Protein AF-A0A9P1TWE5-F1 (afdb_monomer)

Secondary structure (DSSP, 8-state):
-HHHHHHHHHHHHHHHHT---HHHHHHHHHHHHHHHHHTT-GGGHHHHHHHHHHHH---SS-HHHHHHHHHHHHHHHHHHHHHHHHHH----HHHHHHHHHHHHHHHHHHHHHHHHTT---HHHHHHHHHHHHHHHHHHHHHHHHHHHS--SSTTHHHHHHHHHHHHHHHHHHHHHHHHHHHHHHHTHHHHHHS-HHHHHHHHHHHHHHHHHHHHHHHHHTTSS---HHHHHHHTTS-THHHHHHHHHHHHHTTSS-SS-HHHHHHHHHHHHHHHHHHHHHHHHHHHHHHHHHT--GGG-----TT--

Solvent-accessible surface area (backbone atoms only — not comparable to full-atom values): 17148 Å² total; per-residue (Å²): 110,71,40,40,54,52,21,40,51,52,21,54,53,43,36,73,76,76,38,59,49,73,69,50,51,52,53,52,42,55,53,48,48,55,52,33,51,74,69,70,39,62,96,30,41,73,59,8,46,54,39,19,51,63,37,28,70,53,92,68,93,61,45,68,62,54,29,49,52,48,50,50,51,53,50,50,54,53,51,50,52,48,54,48,44,55,75,76,57,64,84,58,48,67,50,55,42,50,52,50,49,50,56,50,37,54,52,44,45,51,51,41,58,31,49,77,64,74,69,54,54,68,73,60,52,53,55,50,50,56,49,48,56,50,49,55,52,50,45,53,52,46,48,50,52,51,69,65,56,76,66,93,47,78,79,53,46,61,51,49,52,52,51,51,54,46,52,53,37,53,53,48,30,46,51,30,49,48,51,33,40,55,46,46,68,73,40,46,72,59,53,68,70,46,58,67,73,59,46,49,52,56,47,54,52,49,51,51,54,47,52,52,50,54,50,50,59,37,37,67,50,67,75,38,82,86,54,68,68,58,51,61,61,51,66,64,64,49,72,55,59,64,49,46,52,51,54,47,54,65,60,68,54,80,76,65,81,86,84,62,67,65,59,52,52,50,51,50,53,46,52,51,33,51,50,57,25,48,56,36,43,58,52,39,50,55,48,49,52,58,52,58,79,59,72,47,91,81,62,72,64,92,59,72,94,82,75,127

Foldseek 3Di:
DVLQVLLLVLLLVQCVPPNQDPVSLVVSLVVSCVVCVVVVVNVCSVVSSVSSNQLSNDPDDPSNVSSVVSSVVVVVVVVVVVVCCVVPPPPPLLQVLLLLLLVLLVLLLVLVLCLLVVNDDLVVSVVVLVVSVVSLVVSVVSLVVLLPDDDPDPVLPVLSVLSSVLSVLSSQLSVLSSLLSVLCSVCVVLLVVDDPVVSVVLSVLSNVLSVLSSVLSCVLQVNDDPPVVVVVVVVVVDPVVLVVVVVVVVPVPVPDDDDDPPSNVSVVSNSVSSVSSVVSSVVSVVSSVVLVVPDDVSNNDPHDNPDD

Nearest PDB structures (foldseek):
  2olt-assembly2_A  TM=6.085E-01  e=6.110E-02  Shewanella oneidensis MR-1
  1sum-assembly1_B  TM=5.202E-01  e=1.008E+00  Thermotoga maritima
  1t72-assembly1_A  TM=3.809E-01  e=3.832E+00  Aquifex aeolicus
  8dt0-assembly2_B  TM=3.939E-01  e=8.925E+00  synthetic construct
  3i9y-assembly1_A  TM=2.394E-01  e=5.005E+00  Vibrio parahaemolyticus

InterPro domains:
  IPR010343 Aromatic acid exporter family member 1 [PF06081] (2-88)

Structure (mmCIF, N/CA/C/O backbone):
data_AF-A0A9P1TWE5-F1
#
_entry.id   AF-A0A9P1TWE5-F1
#
loop_
_atom_site.group_PDB
_atom_site.id
_atom_site.type_symbol
_atom_site.label_atom_id
_atom_site.label_alt_id
_atom_site.label_comp_id
_atom_site.label_asym_id
_atom_site.label_entity_id
_atom_site.label_seq_id
_atom_site.pdbx_PDB_ins_code
_atom_site.Cartn_x
_atom_site.Cartn_y
_atom_site.Cartn_z
_atom_site.occupancy
_atom_site.B_iso_or_equiv
_atom_site.auth_seq_id
_atom_site.auth_comp_id
_atom_site.auth_asym_id
_atom_site.auth_atom_id
_atom_site.pdbx_PDB_model_num
ATOM 1 N N . ALA A 1 1 ? 17.514 0.173 -21.613 1.00 61.03 1 ALA A N 1
ATOM 2 C CA . ALA A 1 1 ? 17.627 0.599 -23.026 1.00 61.03 1 ALA A CA 1
ATOM 3 C C . ALA A 1 1 ? 18.334 1.950 -23.170 1.00 61.03 1 ALA A C 1
ATOM 5 O O . ALA A 1 1 ? 19.344 2.002 -23.855 1.00 61.03 1 ALA A O 1
ATOM 6 N N . GLN A 1 2 ? 17.860 3.013 -22.500 1.00 72.25 2 GLN A N 1
ATOM 7 C CA . GLN A 1 2 ? 18.382 4.385 -22.653 1.00 72.25 2 GLN A CA 1
ATOM 8 C C . GLN A 1 2 ? 19.901 4.514 -22.412 1.00 72.25 2 GLN A C 1
ATOM 10 O O . GLN A 1 2 ? 20.596 5.044 -23.272 1.00 72.25 2 GLN A O 1
ATOM 15 N N . GLY A 1 3 ? 20.437 3.954 -21.319 1.00 74.75 3 GLY A N 1
ATOM 16 C CA . GLY A 1 3 ? 21.883 3.989 -21.040 1.00 74.75 3 GLY A CA 1
ATOM 17 C C . GLY A 1 3 ? 22.750 3.272 -22.082 1.00 74.75 3 GLY A C 1
ATOM 18 O O . GLY A 1 3 ? 23.802 3.781 -22.447 1.00 74.75 3 GLY A O 1
ATOM 19 N N . ASN A 1 4 ? 22.291 2.146 -22.640 1.00 80.56 4 ASN A N 1
ATOM 20 C CA . ASN A 1 4 ? 23.045 1.403 -23.662 1.00 80.56 4 ASN A CA 1
ATOM 21 C C . ASN A 1 4 ? 23.100 2.158 -24.992 1.00 80.56 4 ASN A C 1
ATOM 23 O O . ASN A 1 4 ? 24.123 2.132 -25.667 1.00 80.56 4 ASN A O 1
ATOM 27 N N . VAL A 1 5 ? 22.015 2.853 -25.356 1.00 82.56 5 VAL A N 1
ATOM 28 C CA . VAL A 1 5 ? 21.995 3.732 -26.535 1.00 82.56 5 VAL A CA 1
ATOM 29 C C . VAL A 1 5 ? 23.006 4.864 -26.355 1.00 82.56 5 VAL A C 1
ATOM 31 O O . VAL A 1 5 ? 23.809 5.106 -27.248 1.00 82.56 5 VAL A O 1
ATOM 34 N N . ILE A 1 6 ? 23.013 5.513 -25.186 1.00 82.44 6 ILE A N 1
ATOM 35 C CA . ILE A 1 6 ? 23.958 6.595 -24.871 1.00 82.44 6 ILE A CA 1
ATOM 36 C C . ILE A 1 6 ? 25.403 6.080 -24.899 1.00 82.44 6 ILE A C 1
ATOM 38 O O . ILE A 1 6 ? 26.245 6.675 -25.567 1.00 82.44 6 ILE A O 1
ATOM 42 N N . GLY A 1 7 ? 25.682 4.949 -24.246 1.00 79.81 7 GLY A N 1
ATOM 43 C CA . GLY A 1 7 ? 27.011 4.336 -24.232 1.00 79.81 7 GLY A CA 1
ATOM 44 C C . GLY A 1 7 ? 27.512 3.971 -25.630 1.00 79.81 7 GLY A C 1
ATOM 45 O O . GLY A 1 7 ? 28.663 4.246 -25.952 1.00 79.81 7 GLY A O 1
ATOM 46 N N . ALA A 1 8 ? 26.644 3.436 -26.492 1.00 82.19 8 ALA A N 1
ATOM 47 C CA . ALA A 1 8 ? 26.998 3.115 -27.872 1.00 82.19 8 ALA A CA 1
ATOM 48 C C . ALA A 1 8 ? 27.226 4.357 -28.750 1.00 82.19 8 ALA A C 1
ATOM 50 O O . ALA A 1 8 ? 28.152 4.367 -29.555 1.00 82.19 8 ALA A O 1
ATOM 51 N N . ILE A 1 9 ? 26.424 5.416 -28.594 1.00 85.00 9 ILE A N 1
ATOM 52 C CA . ILE A 1 9 ? 26.632 6.680 -29.322 1.00 85.00 9 ILE A CA 1
ATOM 53 C C . ILE A 1 9 ? 27.983 7.291 -28.938 1.00 85.00 9 ILE A C 1
ATOM 55 O O . ILE A 1 9 ? 28.750 7.689 -29.813 1.00 85.00 9 ILE A O 1
ATOM 59 N N . ILE A 1 10 ? 28.296 7.321 -27.640 1.00 84.19 10 ILE A N 1
ATOM 60 C CA . ILE A 1 10 ? 29.586 7.809 -27.140 1.00 84.19 10 ILE A CA 1
ATOM 61 C C . ILE A 1 10 ? 30.723 6.943 -27.690 1.00 84.19 10 ILE A C 1
ATOM 63 O O . ILE A 1 10 ? 31.706 7.488 -28.179 1.00 84.19 10 ILE A O 1
ATOM 67 N N . ALA A 1 11 ? 30.569 5.618 -27.691 1.00 82.81 11 ALA A N 1
ATOM 68 C CA . ALA A 1 11 ? 31.551 4.688 -28.243 1.00 82.81 11 ALA A CA 1
ATOM 69 C C . ALA A 1 11 ? 31.846 4.934 -29.730 1.00 82.81 11 ALA A C 1
ATOM 71 O O . ALA A 1 11 ? 33.007 4.945 -30.128 1.00 82.81 11 ALA A O 1
ATOM 72 N N . ILE A 1 12 ? 30.811 5.169 -30.544 1.00 84.94 12 ILE A N 1
ATOM 73 C CA . ILE A 1 12 ? 30.962 5.439 -31.980 1.00 84.94 12 ILE A CA 1
ATOM 74 C C . ILE A 1 12 ? 31.679 6.775 -32.203 1.00 84.94 12 ILE A C 1
ATOM 76 O O . ILE A 1 12 ? 32.596 6.844 -33.015 1.00 84.94 12 ILE A O 1
ATOM 80 N N . ILE A 1 13 ? 31.310 7.827 -31.462 1.00 84.88 13 ILE A N 1
ATOM 81 C CA . ILE A 1 13 ? 31.966 9.140 -31.565 1.00 84.88 13 ILE A CA 1
ATOM 82 C C . ILE A 1 13 ? 33.438 9.031 -31.142 1.00 84.88 13 ILE A C 1
ATOM 84 O O . ILE A 1 13 ? 34.327 9.449 -31.879 1.00 84.88 13 ILE A O 1
ATOM 88 N N . PHE A 1 14 ? 33.720 8.444 -29.979 1.00 81.88 14 PHE A N 1
ATOM 89 C CA . PHE A 1 14 ? 35.087 8.345 -29.465 1.00 81.88 14 PHE A CA 1
ATOM 90 C C . PHE A 1 14 ? 35.962 7.418 -30.315 1.00 81.88 14 PHE A C 1
ATOM 92 O O . PHE A 1 14 ? 37.089 7.785 -30.633 1.00 81.88 14 PHE A O 1
ATOM 99 N N . GLY A 1 15 ? 35.454 6.267 -30.754 1.00 80.25 15 GLY A N 1
ATOM 100 C CA . GLY A 1 15 ? 36.228 5.359 -31.602 1.00 80.25 15 GLY A CA 1
ATOM 101 C C . GLY A 1 15 ? 36.532 5.930 -32.993 1.00 80.25 15 GLY A C 1
ATOM 102 O O . GLY A 1 15 ? 37.606 5.675 -33.526 1.00 80.25 15 GLY A O 1
ATOM 103 N N . LEU A 1 16 ? 35.658 6.781 -33.553 1.00 80.75 16 LEU A N 1
ATOM 104 C CA . LEU A 1 16 ? 35.916 7.452 -34.837 1.00 80.75 16 LEU A CA 1
ATOM 105 C C . LEU A 1 16 ? 36.953 8.579 -34.743 1.00 80.75 16 LEU A C 1
ATOM 107 O O . LEU A 1 16 ? 37.763 8.733 -35.654 1.00 80.75 16 LEU A O 1
ATOM 111 N N . TYR A 1 17 ? 36.905 9.396 -33.686 1.00 79.12 17 TYR A N 1
ATOM 112 C CA . TYR A 1 17 ? 37.734 10.607 -33.589 1.00 79.12 17 TYR A CA 1
ATOM 113 C C . TYR A 1 17 ? 39.028 10.428 -32.793 1.00 79.12 17 TYR A C 1
ATOM 115 O O . TYR A 1 17 ? 39.969 11.192 -32.995 1.00 79.12 17 TYR A O 1
ATOM 123 N N . ILE A 1 18 ? 39.063 9.478 -31.860 1.00 76.06 18 ILE A N 1
ATOM 124 C CA . ILE A 1 18 ? 40.151 9.339 -30.884 1.00 76.06 18 ILE A CA 1
ATOM 125 C C . ILE A 1 18 ? 40.894 8.012 -31.081 1.00 76.06 18 ILE A C 1
ATOM 127 O O . ILE A 1 18 ? 42.119 7.998 -30.991 1.00 76.06 18 ILE A O 1
ATOM 131 N N . GLY A 1 19 ? 40.183 6.933 -31.427 1.00 73.94 19 GLY A N 1
ATOM 132 C CA . GLY A 1 19 ? 40.750 5.611 -31.711 1.00 73.94 19 GLY A CA 1
ATOM 133 C C . GLY A 1 19 ? 40.414 4.556 -30.650 1.00 73.94 19 GLY A C 1
ATOM 134 O O . GLY A 1 19 ? 39.635 4.804 -29.727 1.00 73.94 19 GLY A O 1
ATOM 135 N N . ASN A 1 20 ? 41.010 3.366 -30.791 1.00 75.06 20 ASN A N 1
ATOM 136 C CA . ASN A 1 20 ? 40.566 2.140 -30.104 1.00 75.06 20 ASN A CA 1
ATOM 137 C C . ASN A 1 20 ? 41.581 1.603 -29.078 1.00 75.06 20 ASN A C 1
ATOM 139 O O . ASN A 1 20 ? 41.443 0.475 -28.607 1.00 75.06 20 ASN A O 1
ATOM 143 N N . ASP A 1 21 ? 42.610 2.379 -28.726 1.00 83.31 21 ASP A N 1
ATOM 144 C CA . ASP A 1 21 ? 43.595 1.946 -27.731 1.00 83.31 21 ASP A CA 1
ATOM 145 C C . ASP A 1 21 ? 42.951 1.779 -26.350 1.00 83.31 21 ASP A C 1
ATOM 147 O O . ASP A 1 21 ? 42.098 2.567 -25.938 1.00 83.31 21 ASP A O 1
ATOM 151 N N . PHE A 1 22 ? 43.424 0.802 -25.573 1.00 84.00 22 PHE A N 1
ATOM 152 C CA . PHE A 1 22 ? 42.873 0.494 -24.246 1.00 84.00 22 PHE A CA 1
ATOM 153 C C . PHE A 1 22 ? 42.822 1.706 -23.299 1.00 84.00 22 PHE A C 1
ATOM 155 O O . PHE A 1 22 ? 41.874 1.852 -22.527 1.00 84.00 22 PHE A O 1
ATOM 162 N N . ILE A 1 23 ? 43.806 2.609 -23.382 1.00 87.00 23 ILE A N 1
ATOM 163 C CA . ILE A 1 23 ? 43.828 3.853 -22.594 1.00 87.00 23 ILE A CA 1
ATOM 164 C C . ILE A 1 23 ? 42.672 4.776 -23.009 1.00 87.00 23 ILE A C 1
ATOM 166 O O . ILE A 1 23 ? 41.996 5.351 -22.155 1.00 87.00 23 ILE A O 1
ATOM 170 N N . LEU A 1 24 ? 42.409 4.887 -24.312 1.00 86.00 24 LEU A N 1
ATOM 171 C CA . LEU A 1 24 ? 41.364 5.742 -24.873 1.00 86.00 24 LEU A CA 1
ATOM 172 C C . LEU A 1 24 ? 39.965 5.214 -24.547 1.00 86.00 24 LEU A C 1
ATOM 174 O O . LEU A 1 24 ? 39.087 5.998 -24.191 1.00 86.00 24 LEU A O 1
ATOM 178 N N . ILE A 1 25 ? 39.780 3.891 -24.560 1.00 87.62 25 ILE A N 1
ATOM 179 C CA . ILE A 1 25 ? 38.546 3.241 -24.093 1.00 87.62 25 ILE A CA 1
ATOM 180 C C . ILE A 1 25 ? 38.300 3.561 -22.610 1.00 87.62 25 ILE A C 1
ATOM 182 O O . ILE A 1 25 ? 37.171 3.862 -22.214 1.00 87.62 25 ILE A O 1
ATOM 186 N N . GLY A 1 26 ? 39.352 3.554 -21.784 1.00 88.56 26 GLY A N 1
ATOM 187 C CA . GLY A 1 26 ? 39.275 3.946 -20.375 1.00 88.56 26 GLY A CA 1
ATOM 188 C C . GLY A 1 26 ? 38.817 5.396 -20.189 1.00 88.56 26 GLY A C 1
ATOM 189 O O . GLY A 1 26 ? 37.891 5.662 -19.422 1.00 88.56 26 GLY A O 1
ATOM 190 N N . VAL A 1 27 ? 39.399 6.332 -20.944 1.00 90.00 27 VAL A N 1
ATOM 191 C CA . VAL A 1 27 ? 38.998 7.751 -20.921 1.00 90.00 27 VAL A CA 1
ATOM 192 C C . VAL A 1 27 ? 37.549 7.928 -21.391 1.00 90.00 27 VAL A C 1
ATOM 194 O O . VAL A 1 27 ? 36.765 8.601 -20.719 1.00 90.00 27 VAL A O 1
ATOM 197 N N . ALA A 1 28 ? 37.161 7.277 -22.490 1.00 89.38 28 ALA A N 1
ATOM 198 C CA . ALA A 1 28 ? 35.792 7.301 -23.003 1.00 89.38 28 ALA A CA 1
ATOM 199 C C . ALA A 1 28 ? 34.788 6.739 -21.982 1.00 89.38 28 ALA A C 1
ATOM 201 O O . ALA A 1 28 ? 33.696 7.285 -21.817 1.00 89.38 28 ALA A O 1
ATOM 202 N N . SER A 1 29 ? 35.175 5.700 -21.237 1.00 90.12 29 SER A N 1
ATOM 203 C CA . SER A 1 29 ? 34.363 5.1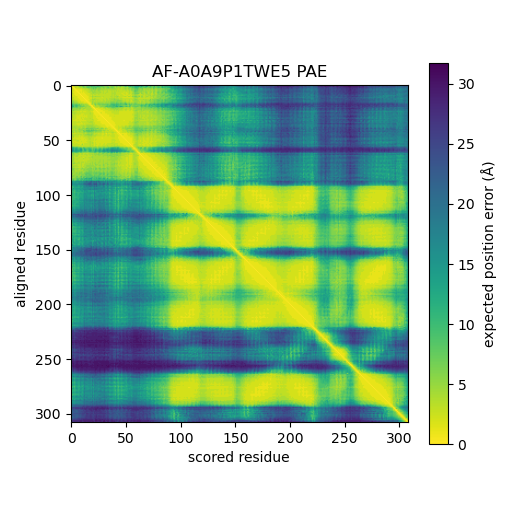17 -20.165 1.00 90.12 29 SER A CA 1
ATOM 204 C C . SER A 1 29 ? 34.151 6.099 -19.010 1.00 90.12 29 SER A C 1
ATOM 206 O O . SER A 1 29 ? 33.018 6.261 -18.562 1.00 90.12 29 SER A O 1
ATOM 208 N N . ILE A 1 30 ? 35.197 6.803 -18.558 1.00 92.88 30 ILE A N 1
ATOM 209 C CA . ILE A 1 30 ? 35.083 7.819 -17.494 1.00 92.88 30 ILE A CA 1
ATOM 210 C C . ILE A 1 30 ? 34.139 8.949 -17.927 1.00 92.88 30 ILE A C 1
ATOM 212 O O . ILE A 1 30 ? 33.266 9.358 -17.160 1.00 92.88 30 ILE A O 1
ATOM 216 N N . ILE A 1 31 ? 34.269 9.420 -19.169 1.00 90.25 31 ILE A N 1
ATOM 217 C CA . ILE A 1 31 ? 33.402 10.469 -19.723 1.00 90.25 31 ILE A CA 1
ATOM 218 C C . ILE A 1 31 ? 31.955 9.972 -19.844 1.00 90.25 31 ILE A C 1
ATOM 220 O O . ILE A 1 31 ? 31.026 10.688 -19.473 1.00 90.25 31 ILE A O 1
ATOM 224 N N . CYS A 1 32 ? 31.750 8.732 -20.294 1.00 89.00 32 CYS A N 1
ATOM 225 C CA . CYS A 1 32 ? 30.435 8.095 -20.355 1.00 89.00 32 CYS A CA 1
ATOM 226 C C . CYS A 1 32 ? 29.772 8.023 -18.970 1.00 89.00 32 CYS A C 1
ATOM 228 O O . CYS A 1 32 ? 28.618 8.422 -18.817 1.00 89.00 32 CYS A O 1
ATOM 230 N N . VAL A 1 33 ? 30.514 7.594 -17.942 1.00 91.56 33 VAL A N 1
ATOM 231 C CA . VAL A 1 33 ? 30.037 7.558 -16.549 1.00 91.56 33 VAL A CA 1
ATOM 232 C C . VAL A 1 33 ? 29.643 8.958 -16.074 1.00 91.56 33 VAL A C 1
ATOM 234 O O . VAL A 1 33 ? 28.546 9.134 -15.542 1.00 91.56 33 VAL A O 1
ATOM 237 N N . ALA A 1 34 ? 30.493 9.964 -16.304 1.00 91.50 34 ALA A N 1
ATOM 238 C CA . ALA A 1 34 ? 30.216 11.346 -15.915 1.00 91.50 34 ALA A CA 1
ATOM 239 C C . ALA A 1 34 ? 28.937 11.892 -16.577 1.00 91.50 34 ALA A C 1
ATOM 241 O O . ALA A 1 34 ? 28.096 12.486 -15.899 1.00 91.50 34 ALA A O 1
ATOM 242 N N . LEU A 1 35 ? 28.745 11.631 -17.875 1.00 88.12 35 LEU A N 1
ATOM 243 C CA . LEU A 1 35 ? 27.545 12.036 -18.611 1.00 88.12 35 LEU A CA 1
ATOM 244 C C . LEU A 1 35 ? 26.283 11.328 -18.099 1.00 88.12 35 LEU A C 1
ATOM 246 O O . LEU A 1 35 ? 25.250 11.967 -17.909 1.00 88.12 35 LEU A O 1
ATOM 250 N N . LEU A 1 36 ? 26.348 10.023 -17.826 1.00 88.62 36 LEU A N 1
ATOM 251 C CA . LEU A 1 36 ? 25.204 9.275 -17.293 1.00 88.62 36 LEU A CA 1
ATOM 252 C C . LEU A 1 36 ? 24.801 9.750 -15.893 1.00 88.62 36 LEU A C 1
ATOM 254 O O . LEU A 1 36 ? 23.604 9.848 -15.616 1.00 88.62 36 LEU A O 1
ATOM 258 N N . MET A 1 37 ? 25.766 10.103 -15.038 1.00 89.19 37 MET A N 1
ATOM 259 C CA . MET A 1 37 ? 25.478 10.733 -13.745 1.00 89.19 37 MET A CA 1
ATOM 260 C C . MET A 1 37 ? 24.825 12.108 -13.922 1.00 89.19 37 MET A C 1
ATOM 262 O O . MET A 1 37 ? 23.829 12.404 -13.264 1.00 89.19 37 MET A O 1
ATOM 266 N N . GLN A 1 38 ? 25.310 12.926 -14.862 1.00 90.31 38 GLN A N 1
ATOM 267 C CA . GLN A 1 38 ? 24.717 14.235 -15.154 1.00 90.31 38 GLN A CA 1
ATOM 268 C C . GLN A 1 38 ? 23.250 14.127 -15.605 1.00 90.31 38 GLN A C 1
ATOM 270 O O . GLN A 1 38 ? 22.424 14.959 -15.229 1.00 90.31 38 GLN A O 1
ATOM 275 N N . PHE A 1 39 ? 22.899 13.075 -16.351 1.00 85.81 39 PHE A N 1
ATOM 276 C CA . PHE A 1 39 ? 21.522 12.793 -16.769 1.00 85.81 39 PHE A CA 1
ATOM 277 C C . PHE A 1 39 ? 20.679 12.034 -15.727 1.00 85.81 39 PHE A C 1
ATOM 279 O O . PHE A 1 39 ? 19.530 11.702 -16.016 1.00 85.81 39 PHE A O 1
ATOM 286 N N . ARG A 1 40 ? 21.204 11.775 -14.517 1.00 86.94 40 ARG A N 1
ATOM 287 C CA . ARG A 1 40 ? 20.556 10.974 -13.455 1.00 86.94 40 ARG A CA 1
ATOM 288 C C . ARG A 1 40 ? 20.192 9.547 -13.899 1.00 86.94 40 ARG A C 1
ATOM 290 O O . ARG A 1 40 ? 19.182 8.988 -13.476 1.00 86.94 40 ARG A O 1
ATOM 297 N N . LEU A 1 41 ? 21.019 8.944 -14.755 1.00 85.69 41 LEU A N 1
ATOM 298 C CA . LEU A 1 41 ? 20.851 7.588 -15.297 1.00 85.69 41 LEU A CA 1
ATOM 299 C C . LEU A 1 41 ? 21.777 6.564 -14.614 1.00 85.69 41 LEU A C 1
ATOM 301 O O . LEU A 1 41 ? 22.276 5.631 -15.250 1.00 85.69 41 LEU A O 1
ATOM 305 N N . GLU A 1 42 ? 21.987 6.718 -13.307 1.00 85.81 42 GLU A N 1
ATOM 306 C CA . GLU A 1 42 ? 22.963 5.960 -12.507 1.00 85.81 42 GLU A CA 1
ATOM 307 C C . GLU A 1 42 ? 22.750 4.441 -12.575 1.00 85.81 42 GLU A C 1
ATOM 309 O O . GLU A 1 42 ? 23.694 3.676 -12.769 1.00 85.81 42 GLU A O 1
ATOM 314 N N . ASN A 1 43 ? 21.487 4.006 -12.561 1.00 83.56 43 ASN A N 1
ATOM 315 C CA . ASN A 1 43 ? 21.103 2.591 -12.631 1.00 83.56 43 ASN A CA 1
ATOM 316 C C . ASN A 1 43 ? 21.506 1.898 -13.947 1.00 83.56 43 ASN A C 1
ATOM 318 O O . ASN A 1 43 ? 21.378 0.682 -14.069 1.00 83.56 43 ASN A O 1
ATOM 322 N N . THR A 1 44 ? 21.957 2.652 -14.955 1.00 86.06 44 THR A N 1
ATOM 323 C CA . THR A 1 44 ? 22.318 2.118 -16.277 1.00 86.06 44 THR A CA 1
ATOM 324 C C . THR A 1 44 ? 23.811 2.183 -16.588 1.00 86.06 44 THR A C 1
ATOM 326 O O . THR A 1 44 ? 24.217 1.700 -17.644 1.00 86.06 44 THR A O 1
ATOM 329 N N . ILE A 1 45 ? 24.631 2.713 -15.670 1.00 88.25 45 ILE A N 1
ATOM 330 C CA . ILE A 1 45 ? 26.072 2.920 -15.877 1.00 88.25 45 ILE A CA 1
ATOM 331 C C . ILE A 1 45 ? 26.784 1.613 -16.236 1.00 88.25 45 ILE A C 1
ATOM 333 O O . ILE A 1 45 ? 27.484 1.559 -17.245 1.00 88.25 45 ILE A O 1
ATOM 337 N N . GLY A 1 46 ? 26.568 0.544 -15.463 1.00 87.69 46 GLY A N 1
ATOM 338 C CA . GLY A 1 46 ? 27.250 -0.735 -15.694 1.00 87.69 46 GLY A CA 1
ATOM 339 C C . GLY A 1 46 ? 26.998 -1.297 -17.097 1.00 87.69 46 GLY A C 1
ATOM 340 O O . GLY A 1 46 ? 27.935 -1.657 -17.804 1.00 87.69 46 GLY A O 1
ATOM 341 N N . LEU A 1 47 ? 25.738 -1.300 -17.541 1.00 86.19 47 LEU A N 1
ATOM 342 C CA . LEU A 1 47 ? 25.369 -1.799 -18.870 1.00 86.19 47 LEU A CA 1
ATOM 343 C C . LEU A 1 47 ? 25.886 -0.894 -20.000 1.00 86.19 47 LEU A C 1
ATOM 345 O O . LEU A 1 47 ? 26.322 -1.391 -21.041 1.00 86.19 47 LEU A O 1
ATOM 349 N N . ALA A 1 48 ? 25.873 0.425 -19.795 1.00 88.62 48 ALA A N 1
ATOM 350 C CA . ALA A 1 48 ? 26.353 1.392 -20.774 1.00 88.62 48 ALA A CA 1
ATOM 351 C C . ALA A 1 48 ? 27.868 1.292 -21.000 1.00 88.62 48 ALA A C 1
ATOM 353 O O . ALA A 1 48 ? 28.312 1.332 -22.145 1.00 88.62 48 ALA A O 1
ATOM 354 N N . VAL A 1 49 ? 28.653 1.107 -19.933 1.00 90.31 49 VAL A N 1
ATOM 355 C CA . VAL A 1 49 ? 30.113 0.936 -20.016 1.00 90.31 49 VAL A CA 1
ATOM 356 C C . VAL A 1 49 ? 30.473 -0.377 -20.709 1.00 90.31 49 VAL A C 1
ATOM 358 O O . VAL A 1 49 ? 31.309 -0.374 -21.606 1.00 90.31 49 VAL A O 1
ATOM 361 N N . VAL A 1 50 ? 29.797 -1.484 -20.375 1.00 88.81 50 VAL A N 1
ATOM 362 C CA . VAL A 1 50 ? 29.992 -2.767 -21.078 1.00 88.81 50 VAL A CA 1
ATOM 363 C C . VAL A 1 50 ? 29.691 -2.618 -22.571 1.00 88.81 50 VAL A C 1
ATOM 365 O O . VAL A 1 50 ? 30.477 -3.057 -23.406 1.00 88.81 50 VAL A O 1
ATOM 368 N N . THR A 1 51 ? 28.590 -1.944 -22.914 1.00 88.88 51 THR A N 1
ATOM 369 C CA . THR A 1 51 ? 28.231 -1.660 -24.312 1.00 88.88 51 THR A CA 1
ATOM 370 C C . THR A 1 51 ? 29.311 -0.826 -25.003 1.00 88.88 51 THR A C 1
ATOM 372 O O . THR A 1 51 ? 29.689 -1.133 -26.129 1.00 88.88 51 THR A O 1
ATOM 375 N N . LEU A 1 52 ? 29.836 0.201 -24.330 1.00 89.12 52 LEU A N 1
ATOM 376 C CA . LEU A 1 52 ? 30.878 1.072 -24.868 1.00 89.12 52 LEU A CA 1
ATOM 377 C C . LEU A 1 52 ? 32.171 0.307 -25.154 1.00 89.12 52 LEU A C 1
ATOM 379 O O . LEU A 1 52 ? 32.710 0.431 -26.250 1.00 89.12 52 LEU A O 1
ATOM 383 N N . ILE A 1 53 ? 32.626 -0.522 -24.213 1.00 88.50 53 ILE A N 1
ATOM 384 C CA . ILE A 1 53 ? 33.828 -1.346 -24.383 1.00 88.50 53 ILE A CA 1
ATOM 385 C C . ILE A 1 53 ? 33.637 -2.303 -25.561 1.00 88.50 53 ILE A C 1
ATOM 387 O O . ILE A 1 53 ? 34.483 -2.356 -26.444 1.00 88.50 53 ILE A O 1
ATOM 391 N N . ILE A 1 54 ? 32.496 -2.997 -25.629 1.00 86.69 54 ILE A N 1
ATOM 392 C CA . ILE A 1 54 ? 32.198 -3.924 -26.727 1.00 86.69 54 ILE A CA 1
ATOM 393 C C . ILE A 1 54 ? 32.143 -3.197 -28.073 1.00 86.69 54 ILE A C 1
ATOM 395 O O . ILE A 1 54 ? 32.533 -3.772 -29.078 1.00 86.69 54 ILE A O 1
ATOM 399 N N . VAL A 1 55 ? 31.662 -1.958 -28.150 1.00 87.75 55 VAL A N 1
ATOM 400 C CA . VAL A 1 55 ? 31.606 -1.231 -29.429 1.00 87.75 55 VAL A CA 1
ATOM 401 C C . VAL A 1 55 ? 32.980 -0.668 -29.823 1.00 87.75 55 VAL A C 1
ATOM 403 O O . VAL A 1 55 ? 33.313 -0.703 -31.004 1.00 87.75 55 VAL A O 1
ATOM 406 N N . MET A 1 56 ? 33.788 -0.199 -28.864 1.00 86.50 56 MET A N 1
ATOM 407 C CA . MET A 1 56 ? 35.123 0.362 -29.132 1.00 86.50 56 MET A CA 1
ATOM 408 C C . MET A 1 56 ? 36.216 -0.696 -29.345 1.00 86.50 56 MET A C 1
ATOM 410 O O . MET A 1 56 ? 37.199 -0.408 -30.022 1.00 86.50 56 MET A O 1
ATOM 414 N N . ASP A 1 57 ? 36.056 -1.911 -28.809 1.00 83.44 57 ASP A N 1
ATOM 415 C CA . ASP A 1 57 ? 37.019 -3.021 -28.921 1.00 83.44 57 ASP A CA 1
ATOM 416 C C . ASP A 1 57 ? 36.997 -3.679 -30.315 1.00 83.44 57 ASP A C 1
ATOM 418 O O . ASP A 1 57 ? 36.677 -4.859 -30.490 1.00 83.44 57 ASP A O 1
ATOM 422 N N . SER A 1 58 ? 37.252 -2.888 -31.353 1.00 71.50 58 SER A N 1
ATOM 423 C CA . SER A 1 58 ? 37.210 -3.326 -32.744 1.00 71.50 58 SER A CA 1
ATOM 424 C C . SER A 1 58 ? 38.617 -3.357 -33.347 1.00 71.50 58 SER A C 1
ATOM 426 O O . SER A 1 58 ? 39.225 -2.296 -33.528 1.00 71.50 58 SER A O 1
ATOM 428 N N . PRO A 1 59 ? 39.131 -4.543 -33.717 1.00 62.56 59 PRO A N 1
ATOM 429 C CA . PRO A 1 59 ? 40.392 -4.656 -34.435 1.00 62.56 59 PRO A CA 1
ATOM 430 C C . PRO A 1 59 ? 40.195 -4.331 -35.926 1.00 62.56 59 PRO A C 1
ATOM 432 O O . PRO A 1 59 ? 39.371 -4.955 -36.590 1.00 62.56 59 PRO A O 1
ATOM 435 N N . GLY A 1 60 ? 40.977 -3.391 -36.469 1.00 65.38 60 GLY A N 1
ATOM 436 C CA . GLY A 1 60 ? 41.088 -3.154 -37.918 1.00 65.38 60 GLY A CA 1
ATOM 437 C C . GL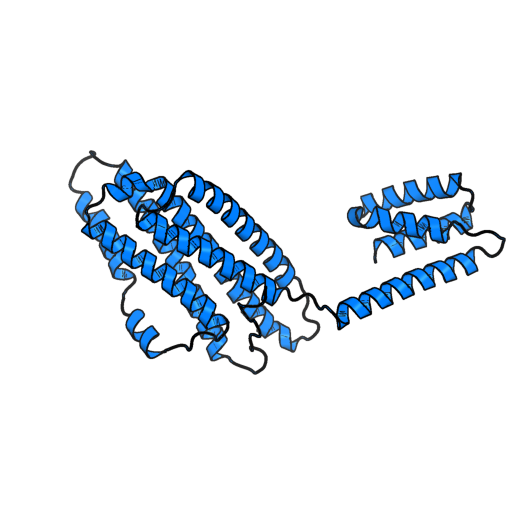Y A 1 60 ? 40.617 -1.780 -38.413 1.00 65.38 60 GLY A C 1
ATOM 438 O O . GLY A 1 60 ? 40.176 -0.937 -37.636 1.00 65.38 60 GLY A O 1
ATOM 439 N N . ASN A 1 61 ? 40.737 -1.561 -39.730 1.00 67.56 61 ASN A N 1
ATOM 440 C CA . ASN A 1 61 ? 40.485 -0.267 -40.383 1.00 67.56 61 ASN A CA 1
ATOM 441 C C . ASN A 1 61 ? 38.992 0.051 -40.596 1.00 67.56 61 ASN A C 1
ATOM 443 O O . ASN A 1 61 ? 38.643 1.220 -40.746 1.00 67.56 61 ASN A O 1
ATOM 447 N N . ASP A 1 62 ? 38.106 -0.948 -40.538 1.00 81.44 62 ASP A N 1
ATOM 448 C CA . ASP A 1 62 ? 36.667 -0.794 -40.807 1.00 81.44 62 ASP A CA 1
ATOM 449 C C . ASP A 1 62 ? 35.852 -0.609 -39.515 1.00 81.44 62 ASP A C 1
ATOM 451 O O . ASP A 1 62 ? 34.825 -1.252 -39.282 1.00 81.44 62 ASP A O 1
ATOM 455 N N . PHE A 1 63 ? 36.328 0.285 -38.639 1.00 83.56 63 PHE A N 1
ATOM 456 C CA . PHE A 1 63 ? 35.737 0.532 -37.319 1.00 83.56 63 PHE A CA 1
ATOM 457 C C . PHE A 1 63 ? 34.233 0.817 -37.380 1.00 83.56 63 PHE A C 1
ATOM 459 O O . PHE A 1 63 ? 33.463 0.251 -36.608 1.00 83.56 63 PHE A O 1
ATOM 466 N N . LEU A 1 64 ? 33.808 1.688 -38.301 1.00 84.00 64 LEU A N 1
ATOM 467 C CA . LEU A 1 64 ? 32.420 2.144 -38.386 1.00 84.00 64 LEU A CA 1
ATOM 468 C C . LEU A 1 64 ? 31.466 0.982 -38.696 1.00 84.00 64 LEU A C 1
ATOM 470 O O . LEU A 1 64 ? 30.429 0.851 -38.046 1.00 84.00 64 LEU A O 1
ATOM 474 N N . GLU A 1 65 ? 31.825 0.123 -39.651 1.00 87.00 65 GLU A N 1
ATOM 475 C CA . GLU A 1 65 ? 31.014 -1.035 -40.033 1.00 87.00 65 GLU A CA 1
ATOM 476 C C . GLU A 1 65 ? 30.885 -2.020 -38.866 1.00 87.00 65 GLU A C 1
ATOM 478 O O . GLU A 1 65 ? 29.775 -2.403 -38.486 1.00 87.00 65 GLU A O 1
ATOM 483 N N . ILE A 1 66 ? 32.007 -2.354 -38.224 1.00 85.38 66 ILE A N 1
ATOM 484 C CA . ILE A 1 66 ? 32.031 -3.281 -37.088 1.00 85.38 66 ILE A CA 1
ATOM 485 C C . ILE A 1 66 ? 31.248 -2.705 -35.898 1.00 85.38 66 ILE A C 1
ATOM 487 O O . ILE A 1 66 ? 30.463 -3.420 -35.269 1.00 85.38 66 ILE A O 1
ATOM 491 N N . ALA A 1 67 ? 31.401 -1.412 -35.608 1.00 85.06 67 ALA A N 1
ATOM 492 C CA . ALA A 1 67 ? 30.684 -0.730 -34.536 1.00 85.06 67 ALA A CA 1
ATOM 493 C C . ALA A 1 67 ? 29.163 -0.735 -34.767 1.00 85.06 67 ALA A C 1
ATOM 495 O O . ALA A 1 67 ? 28.404 -1.026 -33.837 1.00 85.06 67 ALA A O 1
ATOM 496 N N . LEU A 1 68 ? 28.705 -0.484 -36.000 1.00 87.12 68 LEU A N 1
ATOM 497 C CA . LEU A 1 68 ? 27.283 -0.546 -36.355 1.00 87.12 68 LEU A CA 1
ATOM 498 C C . LEU A 1 68 ? 26.720 -1.968 -36.254 1.00 87.12 68 LEU A C 1
ATOM 500 O O . LEU A 1 68 ? 25.618 -2.141 -35.729 1.00 87.12 68 LEU A O 1
ATOM 504 N N . ILE A 1 69 ? 27.466 -2.987 -36.691 1.00 89.00 69 ILE A N 1
ATOM 505 C CA . ILE A 1 69 ? 27.053 -4.394 -36.566 1.00 89.00 69 ILE A CA 1
ATOM 506 C C . ILE A 1 69 ? 26.925 -4.789 -35.089 1.00 89.00 69 ILE A C 1
ATOM 508 O O . ILE A 1 69 ? 25.917 -5.385 -34.692 1.00 89.00 69 ILE A O 1
ATOM 512 N N . ARG A 1 70 ? 27.903 -4.430 -34.246 1.00 86.94 70 ARG A N 1
ATOM 513 C CA . ARG A 1 70 ? 27.861 -4.713 -32.800 1.00 86.94 70 ARG A CA 1
ATOM 514 C C . ARG A 1 70 ? 26.704 -3.985 -32.122 1.00 86.94 70 ARG A C 1
ATOM 516 O O . ARG A 1 70 ? 25.948 -4.609 -31.379 1.00 86.94 70 ARG A O 1
ATOM 523 N N . PHE A 1 71 ? 26.502 -2.704 -32.431 1.00 85.62 71 PHE A N 1
ATOM 524 C CA . PHE A 1 71 ? 25.359 -1.939 -31.931 1.00 85.62 71 PHE A CA 1
ATOM 525 C C . PHE A 1 71 ? 24.020 -2.561 -32.347 1.00 85.62 71 PHE A C 1
ATOM 527 O O . PHE A 1 71 ? 23.148 -2.770 -31.5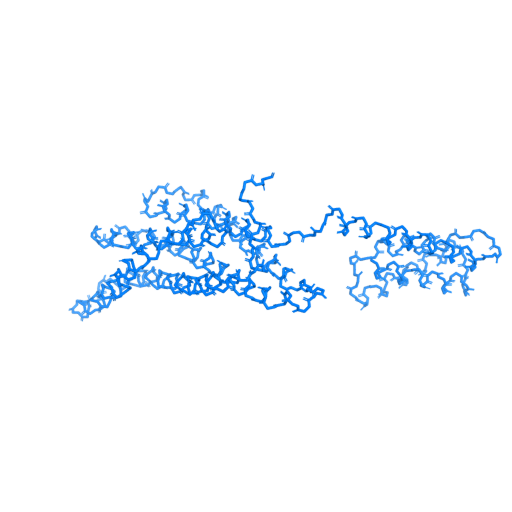02 1.00 85.62 71 PHE A O 1
ATOM 534 N N . GLY A 1 72 ? 23.872 -2.907 -33.629 1.00 89.31 72 GLY A N 1
ATOM 535 C CA . GLY A 1 72 ? 22.676 -3.547 -34.170 1.00 89.31 72 GLY A CA 1
ATOM 536 C C . GLY A 1 72 ? 22.386 -4.891 -33.504 1.00 89.31 72 GLY A C 1
ATOM 537 O O . GLY A 1 72 ? 21.248 -5.149 -33.123 1.00 89.31 72 GLY A O 1
ATOM 538 N N . THR A 1 73 ? 23.416 -5.706 -33.271 1.00 90.06 73 THR A N 1
ATOM 539 C CA . THR A 1 73 ? 23.292 -7.008 -32.595 1.00 90.06 73 THR A CA 1
ATOM 540 C C . THR A 1 73 ? 22.846 -6.850 -31.139 1.00 90.06 73 THR A C 1
ATOM 542 O O . THR A 1 73 ? 21.930 -7.543 -30.694 1.00 90.06 73 THR A O 1
ATOM 545 N N . ILE A 1 74 ? 23.431 -5.898 -30.401 1.00 88.50 74 ILE A N 1
ATOM 546 C CA . ILE A 1 74 ? 23.037 -5.587 -29.016 1.00 88.50 74 ILE A CA 1
ATOM 547 C C . ILE A 1 74 ? 21.587 -5.088 -28.969 1.00 88.50 74 ILE A C 1
ATOM 549 O O . ILE A 1 74 ? 20.811 -5.524 -28.116 1.00 88.50 74 ILE A O 1
ATOM 553 N N . MET A 1 75 ? 21.197 -4.203 -29.891 1.00 86.81 75 MET A N 1
ATOM 554 C CA . MET A 1 75 ? 19.825 -3.697 -29.967 1.00 86.81 75 MET A CA 1
ATOM 555 C C . MET A 1 75 ? 18.829 -4.791 -30.333 1.00 86.81 75 MET A C 1
ATOM 557 O O . MET A 1 75 ? 17.769 -4.862 -29.718 1.00 86.81 75 MET A O 1
ATOM 561 N N . LEU A 1 76 ? 19.171 -5.678 -31.268 1.00 92.44 76 LEU A N 1
ATOM 562 C CA . LEU A 1 76 ? 18.328 -6.809 -31.644 1.00 92.44 76 LEU A CA 1
ATOM 563 C C . LEU A 1 76 ? 18.132 -7.759 -30.459 1.00 92.44 76 LEU A C 1
ATOM 565 O O . LEU A 1 76 ? 16.996 -8.116 -30.159 1.00 92.44 76 LEU A O 1
ATOM 569 N N . GLY A 1 77 ? 19.201 -8.096 -29.730 1.00 89.56 77 GLY A N 1
ATOM 570 C CA . GLY A 1 77 ? 19.107 -8.905 -28.513 1.00 89.56 77 GLY A CA 1
ATOM 571 C C . GLY A 1 77 ? 18.228 -8.256 -27.439 1.00 89.56 77 GLY A C 1
ATOM 572 O O . GLY A 1 77 ? 17.384 -8.920 -26.837 1.00 89.56 77 GLY A O 1
ATOM 573 N N . LEU A 1 78 ? 18.360 -6.941 -27.242 1.00 87.56 78 LEU A N 1
ATOM 574 C CA . LEU A 1 78 ? 17.555 -6.195 -26.275 1.00 87.56 78 LEU A CA 1
ATOM 575 C C . LEU A 1 78 ? 16.077 -6.110 -26.688 1.00 87.56 78 LEU A C 1
ATOM 577 O O . LEU A 1 78 ? 15.199 -6.256 -25.839 1.00 87.56 78 LEU A O 1
ATOM 581 N N . LEU A 1 79 ? 15.796 -5.915 -27.979 1.00 86.94 79 LEU A N 1
ATOM 582 C CA . LEU A 1 79 ? 14.441 -5.938 -28.532 1.00 86.94 79 LEU A CA 1
ATOM 583 C C . LEU A 1 79 ? 13.816 -7.331 -28.423 1.00 86.94 79 LEU A C 1
ATOM 585 O O . LEU A 1 79 ? 12.668 -7.439 -28.003 1.00 86.94 79 LEU A O 1
ATOM 589 N N . ALA A 1 80 ? 14.563 -8.391 -28.734 1.00 90.88 80 ALA A N 1
ATOM 590 C CA . ALA A 1 80 ? 14.096 -9.766 -28.598 1.00 90.88 80 ALA A CA 1
ATOM 591 C C . ALA A 1 80 ? 13.759 -10.095 -27.137 1.00 90.88 80 ALA A C 1
ATOM 593 O O . ALA A 1 80 ? 12.661 -10.569 -26.858 1.00 90.88 80 ALA A O 1
ATOM 594 N N . ALA A 1 81 ? 14.647 -9.764 -26.193 1.00 86.12 81 ALA A N 1
ATOM 595 C CA . ALA A 1 81 ? 14.398 -9.951 -24.765 1.00 86.12 81 ALA A CA 1
ATOM 596 C C . ALA A 1 81 ? 13.187 -9.140 -24.273 1.00 86.12 81 ALA A C 1
ATOM 598 O O . ALA A 1 81 ? 12.383 -9.640 -23.490 1.00 86.12 81 ALA A O 1
ATOM 599 N N . PHE A 1 82 ? 13.022 -7.904 -24.756 1.00 81.94 82 PHE A N 1
ATOM 600 C CA . PHE A 1 82 ? 11.857 -7.081 -24.440 1.00 81.94 82 PHE A CA 1
ATOM 601 C C . PHE A 1 82 ? 10.553 -7.695 -24.967 1.00 81.94 82 PHE A C 1
ATOM 603 O O . PHE A 1 82 ? 9.586 -7.787 -24.217 1.00 81.94 82 PHE A O 1
ATOM 610 N N . ILE A 1 83 ? 10.530 -8.143 -26.227 1.00 83.75 83 ILE A N 1
ATOM 611 C CA . ILE A 1 83 ? 9.367 -8.794 -26.847 1.00 83.75 83 ILE A CA 1
ATOM 612 C C . ILE A 1 83 ? 9.016 -10.074 -26.085 1.00 83.75 83 ILE A C 1
ATOM 614 O O . ILE A 1 83 ? 7.856 -10.277 -25.740 1.00 83.75 83 ILE A O 1
ATOM 618 N N . VAL A 1 84 ? 10.008 -10.906 -25.764 1.00 85.12 84 VAL A N 1
ATOM 619 C CA . VAL A 1 84 ? 9.804 -12.127 -24.975 1.00 85.12 84 VAL A CA 1
ATOM 620 C C . VAL A 1 84 ? 9.228 -11.787 -23.598 1.00 85.12 84 VAL A C 1
ATOM 622 O O . VAL A 1 84 ? 8.171 -12.303 -23.248 1.00 85.12 84 VAL A O 1
ATOM 625 N N . ASN A 1 85 ? 9.832 -10.866 -22.841 1.00 77.69 85 ASN A N 1
ATOM 626 C CA . ASN A 1 85 ? 9.295 -10.474 -21.532 1.00 77.69 85 ASN A CA 1
ATOM 627 C C . ASN A 1 85 ? 7.868 -9.918 -21.629 1.00 77.69 85 ASN A C 1
ATOM 629 O O . ASN A 1 85 ? 7.044 -10.208 -20.767 1.00 77.69 85 ASN A O 1
ATOM 633 N N . LEU A 1 86 ? 7.559 -9.162 -22.685 1.00 74.69 86 LEU A N 1
ATOM 634 C CA . LEU A 1 86 ? 6.230 -8.600 -22.897 1.00 74.69 86 LEU A CA 1
ATOM 635 C C . LEU A 1 86 ? 5.173 -9.678 -23.179 1.00 74.69 86 LEU A C 1
ATOM 637 O O . LEU A 1 86 ? 4.069 -9.592 -22.646 1.00 74.69 86 LEU A O 1
ATOM 641 N N . PHE A 1 87 ? 5.491 -10.673 -24.012 1.00 75.31 87 PHE A N 1
ATOM 642 C CA . PHE A 1 87 ? 4.538 -11.720 -24.395 1.00 75.31 87 PHE A CA 1
ATOM 643 C C . PHE A 1 87 ? 4.409 -12.838 -23.357 1.00 75.31 87 PHE A C 1
ATOM 645 O O . PHE A 1 87 ? 3.312 -13.361 -23.179 1.00 75.31 87 PHE A O 1
ATOM 652 N N . PHE A 1 88 ? 5.496 -13.212 -22.677 1.00 70.69 88 PHE A N 1
ATOM 653 C CA . PHE A 1 88 ? 5.494 -14.350 -21.754 1.00 70.69 88 PHE A CA 1
ATOM 654 C C . PHE A 1 88 ? 5.177 -13.963 -20.299 1.00 70.69 88 PHE A C 1
ATOM 656 O O . PHE A 1 88 ? 4.579 -14.768 -19.590 1.00 70.69 88 PHE A O 1
ATOM 663 N N . LEU A 1 89 ? 5.543 -12.759 -19.837 1.00 59.88 89 LEU A N 1
ATOM 664 C CA . LEU A 1 89 ? 5.382 -12.326 -18.438 1.00 59.88 89 LEU A CA 1
ATOM 665 C C . LEU A 1 89 ? 4.984 -10.836 -18.343 1.00 59.88 89 LEU A C 1
ATOM 667 O O . LEU A 1 89 ? 5.764 -10.017 -17.844 1.00 59.88 89 LEU A O 1
ATOM 671 N N . PRO A 1 90 ? 3.775 -10.445 -18.794 1.00 62.16 90 PRO A N 1
ATOM 672 C CA . PRO A 1 90 ? 3.294 -9.087 -18.567 1.00 62.16 90 PRO A CA 1
ATOM 673 C C . PRO A 1 90 ? 3.221 -8.813 -17.052 1.00 62.16 90 PRO A C 1
ATOM 675 O O . PRO A 1 90 ? 2.703 -9.650 -16.305 1.00 62.16 90 PRO A O 1
ATOM 678 N N . PRO A 1 91 ? 3.733 -7.670 -16.560 1.00 63.19 91 PRO A N 1
ATOM 679 C CA . PRO A 1 91 ? 3.745 -7.382 -15.131 1.00 63.19 91 PRO A CA 1
ATOM 680 C C . PRO A 1 91 ? 2.310 -7.244 -14.601 1.00 63.19 91 PRO A C 1
ATOM 682 O O . PRO A 1 91 ? 1.588 -6.310 -14.942 1.00 63.19 91 PRO A O 1
ATOM 685 N N . LYS A 1 92 ? 1.880 -8.177 -13.744 1.00 73.69 92 LYS A N 1
ATOM 686 C CA . LYS A 1 92 ? 0.525 -8.205 -13.168 1.00 73.69 92 LYS A CA 1
ATOM 687 C C . LYS A 1 92 ? 0.416 -7.320 -11.919 1.00 73.69 92 LYS A C 1
ATOM 689 O O . LYS A 1 92 ? 0.062 -7.797 -10.843 1.00 73.69 92 LYS A O 1
ATOM 694 N N . TYR A 1 93 ? 0.702 -6.022 -12.057 1.00 83.12 93 TYR A N 1
ATOM 695 C CA . TYR A 1 93 ? 0.700 -5.082 -10.925 1.00 83.12 93 TYR A CA 1
ATOM 696 C C . TYR A 1 93 ? -0.628 -5.061 -10.156 1.00 83.12 93 TYR A C 1
ATOM 698 O O . TYR A 1 93 ? -0.613 -4.944 -8.938 1.00 83.12 93 TYR A O 1
ATOM 706 N N . GLU A 1 94 ? -1.763 -5.196 -10.849 1.00 86.44 94 GLU A N 1
ATOM 707 C CA . GLU A 1 94 ? -3.097 -5.203 -10.233 1.00 86.44 94 GLU A CA 1
ATOM 708 C C . GLU A 1 94 ? -3.295 -6.378 -9.264 1.00 86.44 94 GLU A C 1
ATOM 710 O O . GLU A 1 94 ? -3.744 -6.181 -8.134 1.00 86.44 94 GLU A O 1
ATOM 715 N N . VAL A 1 95 ? -2.925 -7.588 -9.698 1.00 87.06 95 VAL A N 1
ATOM 716 C CA . VAL A 1 95 ? -3.071 -8.822 -8.911 1.00 87.06 95 VAL A CA 1
ATOM 717 C C . VAL A 1 95 ? -2.180 -8.747 -7.677 1.00 87.06 95 VAL A C 1
ATOM 719 O O . VAL A 1 95 ? -2.666 -8.895 -6.558 1.00 87.06 95 VAL A O 1
ATOM 722 N N . SER A 1 96 ? -0.898 -8.420 -7.872 1.00 89.06 96 SER A N 1
ATOM 723 C CA . SER A 1 96 ? 0.055 -8.288 -6.770 1.00 89.06 96 SER A CA 1
ATOM 724 C C . SER A 1 96 ? -0.341 -7.177 -5.796 1.00 89.06 96 SER A C 1
ATOM 726 O O . SER A 1 96 ? -0.165 -7.326 -4.591 1.00 89.06 96 SER A O 1
ATOM 728 N N . LEU A 1 97 ? -0.901 -6.066 -6.292 1.00 92.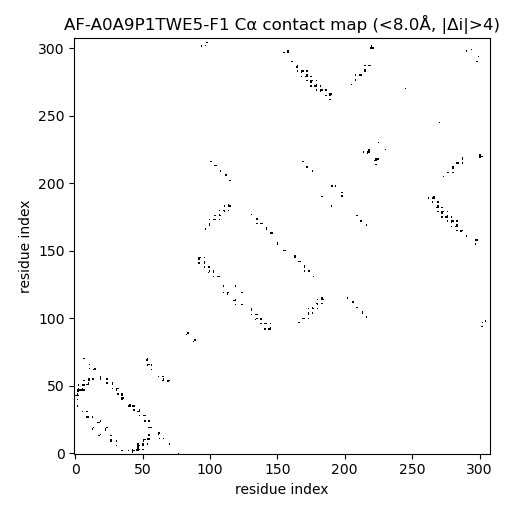62 97 LEU A N 1
ATOM 729 C CA . LEU A 1 97 ? -1.382 -4.977 -5.445 1.00 92.62 97 LEU A CA 1
ATOM 730 C C . LEU A 1 97 ? -2.545 -5.429 -4.567 1.00 92.62 97 LEU A C 1
ATOM 732 O O . LEU A 1 97 ? -2.524 -5.175 -3.364 1.00 92.62 97 LEU A O 1
ATOM 736 N N . PHE A 1 98 ? -3.541 -6.099 -5.150 1.00 93.50 98 PHE A N 1
ATOM 737 C CA . PHE A 1 98 ? -4.673 -6.603 -4.382 1.00 93.50 98 PHE A CA 1
ATOM 738 C C . PHE A 1 98 ? -4.236 -7.633 -3.340 1.00 93.50 98 PHE A C 1
ATOM 740 O O . PHE A 1 98 ? -4.614 -7.503 -2.181 1.00 93.50 98 PHE A O 1
ATOM 747 N N . GLN A 1 99 ? -3.418 -8.619 -3.723 1.00 92.38 99 GLN A N 1
ATOM 748 C CA . GLN A 1 99 ? -2.917 -9.643 -2.801 1.00 92.38 99 GLN A CA 1
ATOM 749 C C . GLN A 1 99 ? -2.153 -9.017 -1.630 1.00 92.38 99 GLN A C 1
ATOM 751 O O . GLN A 1 99 ? -2.376 -9.376 -0.477 1.00 92.38 99 GLN A O 1
ATOM 756 N N . LEU A 1 100 ? -1.301 -8.027 -1.909 1.00 94.38 100 LEU A N 1
ATOM 757 C CA . LEU A 1 100 ? -0.544 -7.338 -0.871 1.00 94.38 100 LEU A CA 1
ATOM 758 C C . LEU A 1 100 ? -1.456 -6.549 0.080 1.00 94.38 100 LEU A C 1
ATOM 760 O O . LEU A 1 100 ? -1.264 -6.619 1.293 1.00 94.38 100 LEU A O 1
ATOM 764 N N . ILE A 1 101 ? -2.467 -5.845 -0.446 1.00 96.19 101 ILE A N 1
ATOM 765 C CA . ILE A 1 101 ? -3.494 -5.164 0.363 1.00 96.19 101 ILE A CA 1
ATOM 766 C C . ILE A 1 101 ? -4.232 -6.175 1.239 1.00 96.19 101 ILE A C 1
ATOM 768 O O . ILE A 1 101 ? -4.339 -5.964 2.444 1.00 96.19 101 ILE A O 1
ATOM 772 N N . TYR A 1 102 ? -4.721 -7.261 0.639 1.00 95.50 102 TYR A N 1
ATOM 773 C CA . TYR A 1 102 ? -5.512 -8.286 1.309 1.00 95.50 102 TYR A CA 1
ATOM 774 C C . TYR A 1 102 ? -4.729 -8.925 2.458 1.00 95.50 102 TYR A C 1
ATOM 776 O O . TYR A 1 102 ? -5.165 -8.848 3.601 1.00 95.50 102 TYR A O 1
ATOM 784 N N . ASN A 1 103 ? -3.524 -9.432 2.186 1.00 95.00 103 ASN A N 1
ATOM 785 C CA . ASN A 1 103 ? -2.681 -10.080 3.192 1.00 95.00 103 ASN A CA 1
ATOM 786 C C . ASN A 1 103 ? -2.295 -9.116 4.323 1.00 95.00 103 ASN A C 1
ATOM 788 O O . ASN A 1 103 ? -2.349 -9.473 5.498 1.00 95.00 103 ASN A O 1
ATOM 792 N N . THR A 1 104 ? -1.945 -7.870 3.981 1.00 95.75 104 THR A N 1
ATOM 793 C CA . THR A 1 104 ? -1.636 -6.842 4.988 1.00 95.75 104 TH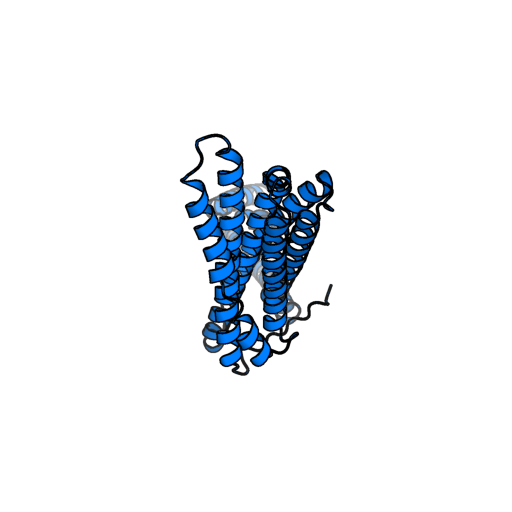R A CA 1
ATOM 794 C C . THR A 1 104 ? -2.856 -6.543 5.855 1.00 95.75 104 THR A C 1
ATOM 796 O O . THR A 1 104 ? -2.731 -6.414 7.071 1.00 95.75 104 THR A O 1
ATOM 799 N N . ASN A 1 105 ? -4.041 -6.442 5.246 1.00 96.50 105 ASN A N 1
ATOM 800 C CA . ASN A 1 105 ? -5.279 -6.183 5.964 1.00 96.50 105 ASN A CA 1
ATOM 801 C C . ASN A 1 105 ? -5.665 -7.335 6.897 1.00 96.50 105 ASN A C 1
ATOM 803 O O . ASN A 1 105 ? -6.034 -7.077 8.038 1.00 96.50 105 ASN A O 1
ATOM 807 N N . SER A 1 106 ? -5.550 -8.584 6.442 1.00 95.00 106 SER A N 1
ATOM 808 C CA . SER A 1 106 ? -5.846 -9.765 7.258 1.00 95.00 106 SER A CA 1
ATOM 809 C C . SER A 1 106 ? -4.989 -9.808 8.526 1.00 95.00 106 SER A C 1
ATOM 811 O O . SER A 1 106 ? -5.516 -10.062 9.608 1.00 95.00 106 SER A O 1
ATOM 813 N N . GLU A 1 107 ? -3.698 -9.478 8.432 1.00 95.88 107 GLU A N 1
ATOM 814 C CA . GLU A 1 107 ? -2.823 -9.393 9.609 1.00 95.88 107 GLU A CA 1
ATOM 815 C C . GLU A 1 107 ? -3.195 -8.226 10.538 1.00 95.88 107 GLU A C 1
ATOM 817 O O . GLU A 1 107 ? -3.258 -8.407 11.754 1.00 95.88 107 GLU A O 1
ATOM 822 N N . ILE A 1 108 ? -3.519 -7.046 9.991 1.00 97.12 108 ILE A N 1
ATOM 823 C CA . ILE A 1 108 ? -4.005 -5.908 10.792 1.00 97.12 108 ILE A CA 1
ATOM 824 C C . ILE A 1 108 ? -5.277 -6.293 11.560 1.00 97.12 108 ILE A C 1
ATOM 826 O O . ILE A 1 108 ? -5.341 -6.102 12.773 1.00 97.12 108 ILE A O 1
ATOM 830 N N . VAL A 1 109 ? -6.274 -6.860 10.874 1.00 95.44 109 VAL A N 1
ATOM 831 C CA . VAL A 1 109 ? -7.551 -7.285 11.469 1.00 95.44 109 VAL A CA 1
ATOM 832 C C . VAL A 1 109 ? -7.328 -8.336 12.553 1.00 95.44 109 VAL A C 1
ATOM 834 O O . VAL A 1 109 ? -7.866 -8.213 13.654 1.00 95.44 109 VAL A O 1
ATOM 837 N N . ARG A 1 110 ? -6.495 -9.343 12.277 1.00 94.75 110 ARG A N 1
ATOM 838 C CA . ARG A 1 110 ? -6.138 -10.379 13.248 1.00 94.75 110 ARG A CA 1
ATOM 839 C C . ARG A 1 110 ? -5.551 -9.772 14.522 1.00 94.75 110 ARG A C 1
ATOM 841 O O . ARG A 1 110 ? -5.972 -10.141 15.618 1.00 94.75 110 ARG A O 1
ATOM 848 N N . TRP A 1 111 ? -4.614 -8.836 14.398 1.00 94.81 111 TRP A N 1
ATOM 849 C CA . TRP A 1 111 ? -3.986 -8.201 15.556 1.00 94.81 111 TRP A CA 1
ATOM 850 C C . TRP A 1 111 ? -4.918 -7.253 16.313 1.00 94.81 111 TRP A C 1
ATOM 852 O O . TRP A 1 111 ? -4.867 -7.244 17.542 1.00 94.81 111 TRP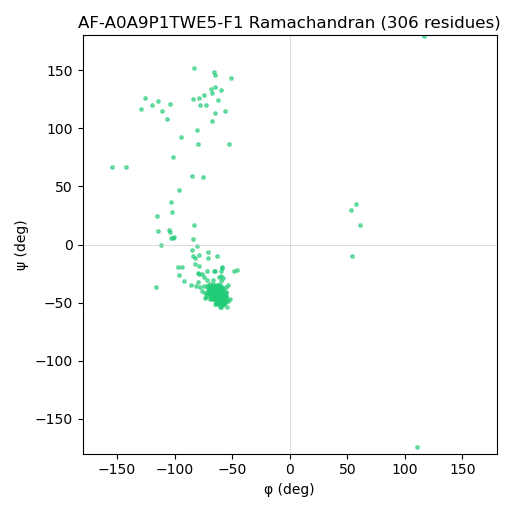 A O 1
ATOM 862 N N . ILE A 1 112 ? -5.812 -6.533 15.626 1.00 94.69 112 ILE A N 1
ATOM 863 C CA . ILE A 1 112 ? -6.881 -5.749 16.269 1.00 94.69 112 ILE A CA 1
ATOM 864 C C . ILE A 1 112 ? -7.743 -6.663 17.148 1.00 94.69 112 ILE A C 1
ATOM 866 O O . ILE A 1 112 ? -7.924 -6.390 18.335 1.00 94.69 112 ILE A O 1
ATOM 870 N N . LYS A 1 113 ? -8.214 -7.789 16.597 1.00 91.75 113 LYS A N 1
ATOM 871 C CA . LYS A 1 113 ? -9.056 -8.757 17.320 1.00 91.75 113 LYS A CA 1
ATOM 872 C C . LYS A 1 113 ? -8.333 -9.393 18.511 1.00 91.75 113 LYS A C 1
ATOM 874 O O . LYS A 1 113 ? -8.943 -9.595 19.559 1.00 91.75 113 LYS A O 1
ATOM 879 N N . LEU A 1 114 ? -7.040 -9.705 18.376 1.00 91.25 114 LEU A N 1
ATOM 880 C CA . LEU A 1 114 ? -6.226 -10.248 19.471 1.00 91.25 114 LEU A CA 1
ATOM 881 C C . LEU A 1 114 ? -5.985 -9.220 20.583 1.00 91.25 114 LEU A C 1
ATOM 883 O O . LEU A 1 114 ? -6.090 -9.571 21.759 1.00 91.25 114 LEU A O 1
ATOM 887 N N . ASN A 1 115 ? -5.686 -7.966 20.229 1.00 88.25 115 ASN A N 1
ATOM 888 C CA . ASN A 1 115 ? -5.455 -6.901 21.205 1.00 88.25 115 ASN A CA 1
ATOM 889 C C . ASN A 1 115 ? -6.744 -6.550 21.969 1.00 88.25 115 ASN A C 1
ATOM 891 O O . ASN A 1 115 ? -6.716 -6.462 23.190 1.00 88.25 115 ASN A O 1
ATOM 895 N N . LEU A 1 116 ? -7.895 -6.507 21.287 1.00 85.94 116 LEU A N 1
ATOM 896 C CA . LEU A 1 116 ? -9.214 -6.317 21.914 1.00 85.94 116 LEU A CA 1
ATOM 897 C C . LEU A 1 116 ? -9.601 -7.395 22.936 1.00 85.94 116 LEU A C 1
ATOM 899 O O . LEU A 1 116 ? -10.480 -7.171 23.769 1.00 85.94 116 LEU A O 1
ATOM 903 N N . ARG A 1 117 ? -8.994 -8.580 22.834 1.00 85.75 117 ARG A N 1
ATOM 904 C CA . ARG A 1 117 ? -9.221 -9.726 23.725 1.00 85.75 117 ARG A CA 1
ATOM 905 C C . ARG A 1 117 ? -8.109 -9.892 24.761 1.00 85.75 117 ARG A C 1
ATOM 907 O O . ARG A 1 117 ? -8.105 -10.901 25.459 1.00 85.75 117 ARG A O 1
ATOM 914 N N . HIS A 1 118 ? -7.160 -8.955 24.829 1.00 81.44 118 HIS A N 1
ATOM 915 C CA . HIS A 1 118 ? -5.981 -9.017 25.703 1.00 81.44 118 HIS A CA 1
ATOM 916 C C . HIS A 1 118 ? -5.175 -10.316 25.542 1.00 81.44 118 HIS A C 1
ATOM 918 O O . HIS A 1 118 ? -4.538 -10.805 26.471 1.00 81.44 118 HIS A O 1
ATOM 924 N N . ALA A 1 119 ? -5.220 -10.891 24.337 1.00 78.25 119 ALA A N 1
ATOM 925 C CA . ALA A 1 119 ? -4.541 -12.132 23.976 1.00 78.25 119 ALA A CA 1
ATOM 926 C C . ALA A 1 119 ? -3.276 -11.874 23.138 1.00 78.25 119 ALA A C 1
ATOM 928 O O . ALA A 1 119 ? -2.664 -12.809 22.621 1.00 78.25 119 ALA A O 1
ATOM 929 N N . ALA A 1 120 ? -2.907 -10.604 22.956 1.00 77.69 120 ALA A N 1
ATOM 930 C CA . ALA A 1 120 ? -1.742 -10.198 22.190 1.00 77.69 120 ALA A CA 1
ATOM 931 C C . ALA A 1 120 ? -0.474 -10.242 23.055 1.00 77.69 120 ALA A C 1
ATOM 933 O O . ALA A 1 120 ? -0.388 -9.580 24.085 1.00 77.69 120 ALA A O 1
ATOM 934 N N . ASP A 1 121 ? 0.543 -10.973 22.601 1.00 80.44 121 ASP A N 1
ATOM 935 C CA . ASP A 1 121 ? 1.868 -10.924 23.217 1.00 80.44 121 ASP A CA 1
ATOM 936 C C . ASP A 1 121 ? 2.612 -9.651 22.770 1.00 80.44 121 ASP A C 1
ATOM 938 O O . ASP A 1 121 ? 2.841 -9.441 21.575 1.00 80.44 121 ASP A O 1
ATOM 942 N N . PHE A 1 122 ? 2.985 -8.787 23.720 1.00 79.88 122 PHE A N 1
ATOM 943 C CA . PHE A 1 122 ? 3.512 -7.438 23.461 1.00 79.88 122 PHE A CA 1
ATOM 944 C C . PHE A 1 122 ? 4.749 -7.413 22.535 1.00 79.88 122 PHE A C 1
ATOM 946 O O . PHE A 1 122 ? 4.767 -6.614 21.590 1.00 79.88 122 PHE A O 1
ATOM 953 N N . PRO A 1 123 ? 5.786 -8.256 22.731 1.00 84.19 123 PRO A N 1
ATOM 954 C CA . PRO A 1 123 ? 6.945 -8.306 21.841 1.00 84.19 123 PRO A CA 1
ATOM 955 C C . PRO A 1 123 ? 6.596 -8.781 20.426 1.00 84.19 123 PRO A C 1
ATOM 957 O O . PRO A 1 123 ? 7.137 -8.246 19.455 1.00 84.19 123 PRO A O 1
ATOM 960 N N . LEU A 1 124 ? 5.687 -9.756 20.299 1.00 86.38 124 LEU A N 1
ATOM 961 C CA . LEU A 1 124 ? 5.237 -10.263 19.001 1.00 86.38 124 LEU A CA 1
ATOM 962 C C . LEU A 1 124 ? 4.419 -9.208 18.253 1.00 86.38 124 LEU A C 1
ATOM 964 O O . LEU A 1 124 ? 4.720 -8.921 17.096 1.00 86.38 124 LEU A O 1
ATOM 968 N N . LEU A 1 125 ? 3.475 -8.554 18.933 1.00 89.31 125 LEU A N 1
ATOM 969 C CA . LEU A 1 125 ? 2.671 -7.475 18.362 1.00 89.31 125 LEU A CA 1
ATOM 970 C C . LEU A 1 125 ? 3.556 -6.323 17.870 1.00 89.31 125 LEU A C 1
ATOM 972 O O . LEU A 1 125 ? 3.359 -5.818 16.768 1.00 89.31 125 LEU A O 1
ATOM 976 N N . LYS A 1 126 ? 4.581 -5.925 18.634 1.00 89.88 126 LYS A N 1
ATOM 977 C CA . LYS A 1 126 ? 5.509 -4.870 18.202 1.00 89.88 126 LYS A CA 1
ATOM 978 C C . LYS A 1 126 ? 6.254 -5.239 16.917 1.00 89.88 126 LYS A C 1
ATOM 980 O O . LYS A 1 126 ? 6.321 -4.420 16.000 1.00 89.88 126 LYS A O 1
ATOM 985 N N . LYS A 1 127 ? 6.786 -6.461 16.841 1.00 92.25 127 LYS A N 1
ATOM 986 C CA . LYS A 1 127 ? 7.472 -6.971 15.646 1.00 92.25 127 LYS A CA 1
ATOM 987 C C . LYS A 1 127 ? 6.537 -6.984 14.433 1.00 92.25 127 LYS A C 1
ATOM 989 O O . LYS A 1 127 ? 6.921 -6.522 13.357 1.00 92.25 127 LYS A O 1
ATOM 994 N N . ASP A 1 128 ? 5.313 -7.468 14.605 1.00 93.19 128 ASP A N 1
ATOM 995 C CA . ASP A 1 128 ? 4.357 -7.542 13.504 1.00 93.19 128 ASP A CA 1
ATOM 996 C C . ASP A 1 128 ? 3.839 -6.158 13.102 1.00 93.19 128 ASP A C 1
ATOM 998 O O . ASP A 1 128 ? 3.623 -5.916 11.918 1.00 93.19 128 ASP A O 1
ATOM 1002 N N . MET A 1 129 ? 3.743 -5.192 14.023 1.00 94.25 129 MET A N 1
ATOM 1003 C CA . MET A 1 129 ? 3.441 -3.799 13.671 1.00 94.25 129 MET A CA 1
ATOM 1004 C C . MET A 1 129 ? 4.529 -3.172 12.787 1.00 94.25 129 MET A C 1
ATOM 1006 O O . MET A 1 129 ? 4.208 -2.439 11.848 1.00 94.25 129 MET A O 1
ATOM 1010 N N . GLU A 1 130 ? 5.809 -3.461 13.039 1.00 95.69 130 GLU A N 1
ATOM 1011 C CA . GLU A 1 130 ? 6.908 -3.022 12.166 1.00 95.69 130 GLU A CA 1
ATOM 1012 C C . GLU A 1 130 ? 6.805 -3.661 10.773 1.00 95.69 130 GLU A C 1
ATOM 1014 O O . GLU A 1 130 ? 6.979 -2.981 9.753 1.00 95.69 130 GLU A O 1
ATOM 1019 N N . TRP A 1 131 ? 6.460 -4.952 10.714 1.00 96.12 131 TRP A N 1
ATOM 1020 C CA . TRP A 1 131 ? 6.200 -5.648 9.456 1.00 96.12 131 TRP A CA 1
ATOM 1021 C C . TRP A 1 131 ? 5.006 -5.040 8.704 1.00 96.12 131 TRP A C 1
ATOM 1023 O O . TRP A 1 131 ? 5.163 -4.671 7.539 1.00 96.12 131 TRP A O 1
ATOM 1033 N N . MET A 1 132 ? 3.861 -4.831 9.360 1.00 96.50 132 MET A N 1
ATOM 1034 C CA . MET A 1 132 ? 2.662 -4.211 8.776 1.00 96.50 132 MET A CA 1
ATOM 1035 C C . MET A 1 132 ? 2.971 -2.816 8.222 1.00 96.50 132 MET A C 1
ATOM 1037 O O . MET A 1 132 ? 2.595 -2.482 7.098 1.00 96.50 132 MET A O 1
ATOM 1041 N N . GLN A 1 133 ? 3.730 -2.003 8.964 1.00 97.38 133 GLN A N 1
ATOM 1042 C CA . GLN A 1 133 ? 4.153 -0.678 8.512 1.00 97.38 133 GLN A CA 1
ATOM 1043 C C . GLN A 1 133 ? 5.019 -0.750 7.243 1.00 97.38 133 GLN A C 1
ATOM 1045 O O . GLN A 1 133 ? 4.870 0.091 6.346 1.00 97.38 133 GLN A O 1
ATOM 1050 N N . LYS A 1 134 ? 5.906 -1.749 7.142 1.00 97.25 134 LYS A N 1
ATOM 1051 C CA . LYS A 1 134 ? 6.706 -2.010 5.938 1.00 97.25 134 LYS A CA 1
ATOM 1052 C C . LYS A 1 134 ? 5.824 -2.445 4.765 1.00 97.25 134 LYS A C 1
ATOM 1054 O O . LYS A 1 134 ? 5.984 -1.888 3.677 1.00 97.25 134 LYS A O 1
ATOM 1059 N N . GLN A 1 135 ? 4.873 -3.354 4.983 1.00 96.56 135 GLN A N 1
ATOM 1060 C CA . GLN A 1 135 ? 3.942 -3.808 3.944 1.00 96.56 135 GLN A CA 1
ATOM 1061 C C . GLN A 1 135 ? 3.059 -2.669 3.423 1.00 96.56 135 GLN A C 1
ATOM 1063 O O . GLN A 1 135 ? 2.913 -2.509 2.212 1.00 96.56 135 GLN A O 1
ATOM 1068 N N . LEU A 1 136 ? 2.548 -1.793 4.296 1.00 97.12 136 LEU A N 1
ATOM 1069 C CA . LEU A 1 136 ? 1.779 -0.610 3.886 1.00 97.12 136 LEU A CA 1
ATOM 1070 C C . LEU A 1 136 ? 2.599 0.334 2.991 1.00 97.12 136 LEU A C 1
ATOM 1072 O O . LEU A 1 136 ? 2.078 0.893 2.023 1.00 97.12 136 LEU A O 1
ATOM 1076 N N . ASN A 1 137 ? 3.894 0.500 3.279 1.00 96.62 137 ASN A N 1
ATOM 1077 C CA . ASN A 1 137 ? 4.793 1.297 2.442 1.00 96.62 137 ASN A CA 1
ATOM 1078 C C . ASN A 1 137 ? 5.074 0.616 1.093 1.00 96.62 137 ASN A C 1
ATOM 1080 O O . ASN A 1 137 ? 5.030 1.278 0.056 1.00 96.62 137 ASN A O 1
ATOM 1084 N N . GLN A 1 138 ? 5.304 -0.700 1.085 1.00 94.88 138 GLN A N 1
ATOM 1085 C CA . GLN A 1 138 ? 5.457 -1.480 -0.149 1.00 94.88 138 GLN A CA 1
ATOM 1086 C C . GLN A 1 138 ? 4.195 -1.412 -1.017 1.00 94.88 138 GLN A C 1
ATOM 1088 O O . GLN A 1 138 ? 4.288 -1.159 -2.217 1.00 94.88 138 GLN A O 1
ATOM 1093 N N . THR A 1 139 ? 3.020 -1.517 -0.400 1.00 94.88 139 THR A N 1
ATOM 1094 C CA . THR A 1 139 ? 1.717 -1.384 -1.060 1.00 94.88 139 THR A CA 1
ATOM 1095 C C . THR A 1 139 ? 1.548 -0.010 -1.694 1.00 94.88 139 THR A C 1
ATOM 1097 O O . THR A 1 139 ? 1.110 0.096 -2.837 1.00 94.88 139 THR A O 1
ATOM 1100 N N . ARG A 1 140 ? 1.953 1.061 -0.997 1.00 95.75 140 ARG A N 1
ATOM 1101 C CA . ARG A 1 140 ? 1.913 2.426 -1.542 1.00 95.75 140 ARG A CA 1
ATOM 1102 C C . ARG A 1 140 ? 2.813 2.580 -2.770 1.00 95.75 140 ARG A C 1
ATOM 1104 O O . ARG A 1 140 ? 2.396 3.205 -3.744 1.00 95.75 140 ARG A O 1
ATOM 1111 N N . ASN A 1 141 ? 4.011 1.999 -2.739 1.00 93.50 141 ASN A N 1
ATOM 1112 C CA . ASN A 1 141 ? 4.931 2.023 -3.877 1.00 93.50 141 ASN A CA 1
ATOM 1113 C C . ASN A 1 141 ? 4.350 1.257 -5.072 1.00 93.50 141 ASN A C 1
ATOM 1115 O O . ASN A 1 141 ? 4.327 1.775 -6.186 1.00 93.50 141 ASN A O 1
ATOM 1119 N N . LEU A 1 142 ? 3.817 0.057 -4.829 1.00 92.25 142 LEU A N 1
ATOM 1120 C CA . LEU A 1 142 ? 3.200 -0.776 -5.859 1.00 92.25 142 LEU A CA 1
ATOM 1121 C C . LEU A 1 142 ? 1.951 -0.117 -6.465 1.00 92.25 142 LEU A C 1
ATOM 1123 O O . LEU A 1 142 ? 1.765 -0.144 -7.679 1.00 92.25 142 LEU A O 1
ATOM 1127 N N . TYR A 1 143 ? 1.142 0.559 -5.644 1.00 94.25 143 TYR A N 1
ATOM 1128 C CA . TYR A 1 143 ? 0.033 1.392 -6.110 1.00 94.25 143 TYR A CA 1
ATOM 1129 C C . TYR A 1 143 ? 0.515 2.531 -7.023 1.00 94.25 143 TYR A C 1
ATOM 1131 O O . TYR A 1 143 ? -0.128 2.815 -8.034 1.00 94.25 143 TYR A O 1
ATOM 1139 N N . GLY A 1 144 ? 1.651 3.163 -6.702 1.00 91.12 144 GLY A N 1
ATOM 1140 C CA . GLY A 1 144 ? 2.293 4.158 -7.566 1.00 91.12 144 GLY A CA 1
ATOM 1141 C C . GLY A 1 144 ? 2.605 3.596 -8.953 1.00 91.12 144 GLY A C 1
ATOM 1142 O O . GLY A 1 144 ? 2.169 4.164 -9.953 1.00 91.12 144 GLY A O 1
ATOM 1143 N N . LEU A 1 145 ? 3.244 2.423 -9.005 1.00 88.31 145 LEU A N 1
ATOM 1144 C CA . LEU A 1 145 ? 3.555 1.723 -10.257 1.00 88.31 145 LEU A CA 1
ATOM 1145 C C . LEU A 1 145 ? 2.288 1.374 -11.054 1.00 88.31 145 LEU A C 1
ATOM 1147 O O . LEU A 1 145 ? 2.205 1.670 -12.247 1.00 88.31 145 LEU A O 1
ATOM 1151 N N . TYR A 1 146 ? 1.266 0.815 -10.396 1.00 88.81 146 TYR A N 1
ATOM 1152 C CA . TYR A 1 146 ? -0.014 0.490 -11.036 1.00 88.81 146 TYR A CA 1
ATOM 1153 C C . TYR A 1 146 ? -0.706 1.731 -11.619 1.00 88.81 146 TYR A C 1
ATOM 1155 O O . TYR A 1 146 ? -1.248 1.697 -12.729 1.00 88.81 146 TYR A O 1
ATOM 1163 N N . ARG A 1 147 ? -0.675 2.849 -10.885 1.00 87.88 147 ARG A N 1
ATOM 1164 C CA . ARG A 1 147 ? -1.257 4.125 -11.315 1.00 87.88 147 ARG A CA 1
ATOM 1165 C C . ARG A 1 147 ? -0.518 4.723 -12.515 1.00 87.88 147 ARG A C 1
ATOM 1167 O O . ARG A 1 147 ? -1.171 5.297 -13.385 1.00 87.88 147 ARG A O 1
ATOM 1174 N N . GLU A 1 148 ? 0.808 4.628 -12.545 1.00 84.19 148 GLU A N 1
ATOM 1175 C CA . GLU A 1 148 ? 1.662 5.192 -13.601 1.00 84.19 148 GLU A CA 1
ATOM 1176 C C . GLU A 1 148 ? 1.653 4.380 -14.896 1.00 84.19 148 GLU A C 1
ATOM 1178 O O . GLU A 1 148 ? 1.878 4.931 -15.978 1.00 84.19 148 GLU A O 1
ATOM 1183 N N . GLU A 1 149 ? 1.368 3.082 -14.808 1.00 78.00 149 GLU A N 1
ATOM 1184 C CA . GLU A 1 149 ? 1.276 2.209 -15.969 1.00 78.00 149 GLU A CA 1
ATOM 1185 C C . GLU A 1 149 ? 0.236 2.752 -16.969 1.00 78.00 149 GLU A C 1
ATOM 1187 O O . GLU A 1 149 ? -0.972 2.824 -16.709 1.00 78.00 149 GLU A O 1
ATOM 1192 N N . ARG A 1 150 ? 0.705 3.145 -18.156 1.00 68.00 150 ARG A N 1
ATOM 1193 C CA . ARG A 1 150 ? -0.161 3.703 -19.195 1.00 68.00 150 ARG A CA 1
ATOM 1194 C C . ARG A 1 150 ? -0.982 2.596 -19.842 1.00 68.00 150 ARG A C 1
ATOM 1196 O O . ARG A 1 150 ? -0.443 1.613 -20.336 1.00 68.00 150 ARG A O 1
ATOM 1203 N N . THR A 1 151 ? -2.295 2.789 -19.909 1.00 63.53 151 THR A N 1
ATOM 1204 C CA . THR A 1 151 ? -3.160 1.949 -20.740 1.00 63.53 151 THR A CA 1
ATOM 1205 C C . THR A 1 151 ? -2.939 2.306 -22.209 1.00 63.53 151 THR A C 1
ATOM 1207 O O . THR A 1 151 ? -3.165 3.442 -22.619 1.00 63.53 151 THR A O 1
ATOM 1210 N N . PHE A 1 152 ? -2.504 1.337 -23.020 1.00 55.97 152 PHE A N 1
ATOM 1211 C CA . PHE A 1 152 ? -2.295 1.530 -24.464 1.00 55.97 152 PHE A CA 1
ATOM 1212 C C . PHE A 1 152 ? -3.602 1.824 -25.227 1.00 55.97 152 PHE A C 1
ATOM 1214 O O . PHE A 1 152 ? -3.580 2.435 -26.293 1.00 55.97 152 PHE A O 1
ATOM 1221 N N . LEU A 1 153 ? -4.756 1.434 -24.671 1.00 56.34 153 LEU A N 1
ATOM 1222 C CA . LEU A 1 153 ? -6.081 1.595 -25.273 1.00 56.34 153 LEU A CA 1
ATOM 1223 C C . LEU A 1 153 ? -6.941 2.571 -24.455 1.00 56.34 153 LEU A C 1
ATOM 1225 O O . LEU A 1 153 ? -7.215 2.329 -23.279 1.00 56.34 153 LEU A O 1
ATOM 1229 N N . LYS A 1 154 ? -7.441 3.639 -25.097 1.00 56.28 154 LYS A N 1
ATOM 1230 C CA . LYS A 1 154 ? -8.284 4.679 -24.462 1.00 56.28 154 LYS A CA 1
ATOM 1231 C C . LYS A 1 154 ? -9.570 4.139 -23.813 1.00 56.28 154 LYS A C 1
ATOM 1233 O O . LYS A 1 154 ? -10.021 4.724 -22.834 1.00 56.28 154 LYS A O 1
ATOM 1238 N N . LYS A 1 155 ? -10.145 3.035 -24.313 1.00 55.16 155 LYS A N 1
ATOM 1239 C CA . LYS A 1 155 ? -11.343 2.400 -23.718 1.00 55.16 155 LYS A CA 1
ATOM 1240 C C . LYS A 1 155 ? -11.099 1.907 -22.285 1.00 55.16 155 LYS A C 1
ATOM 1242 O O . LYS A 1 155 ? -11.927 2.137 -21.41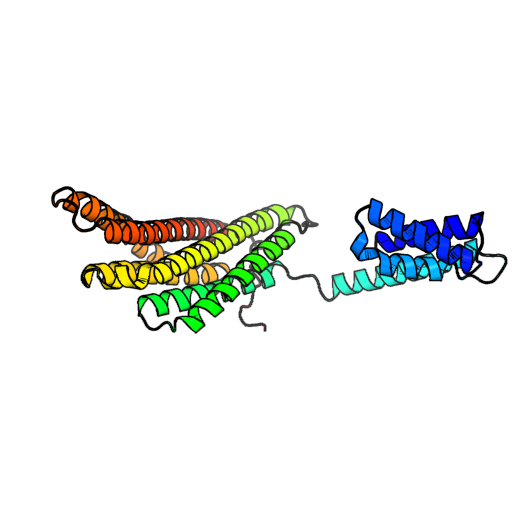1 1.00 55.16 155 LYS A O 1
ATOM 1247 N N . ASN A 1 156 ? -9.906 1.383 -22.005 1.00 66.25 156 ASN A N 1
ATOM 1248 C CA . ASN A 1 156 ? -9.561 0.839 -20.689 1.00 66.25 156 ASN A CA 1
ATOM 1249 C C . ASN A 1 156 ? -9.216 1.927 -19.656 1.00 66.25 156 ASN A C 1
ATOM 1251 O O . ASN A 1 156 ? -9.081 1.627 -18.472 1.00 66.25 156 ASN A O 1
ATOM 1255 N N . ALA A 1 157 ? -9.088 3.194 -20.069 1.00 70.00 157 ALA A N 1
ATOM 1256 C CA . ALA A 1 157 ? -8.684 4.283 -19.182 1.00 70.00 157 ALA A CA 1
ATOM 1257 C C . ALA A 1 157 ? -9.743 4.611 -18.111 1.00 70.00 157 ALA A C 1
ATOM 1259 O O . ALA A 1 157 ? -9.387 4.900 -16.970 1.00 70.00 157 ALA A O 1
ATOM 1260 N N . ILE A 1 158 ? -11.039 4.527 -18.446 1.00 73.56 158 ILE A N 1
ATOM 1261 C CA . ILE A 1 158 ? -12.132 4.811 -17.497 1.00 73.56 158 ILE A CA 1
ATOM 1262 C C . ILE A 1 158 ? -12.253 3.677 -16.476 1.00 73.56 158 ILE A C 1
ATOM 1264 O O . ILE A 1 158 ? -12.347 3.944 -15.277 1.00 73.56 158 ILE A O 1
ATOM 1268 N N . SER A 1 159 ? -12.213 2.420 -16.937 1.00 78.06 159 SER A N 1
ATOM 1269 C CA . SER A 1 159 ? -12.221 1.242 -16.055 1.00 78.06 159 SER A CA 1
ATOM 1270 C C . SER A 1 159 ? -11.007 1.262 -15.114 1.00 78.06 159 SER A C 1
ATOM 1272 O O . SER A 1 159 ? -11.173 1.196 -13.894 1.00 78.06 159 SER A O 1
ATOM 1274 N N . LYS A 1 160 ? -9.801 1.525 -15.643 1.00 83.19 160 LYS A N 1
ATOM 1275 C CA . LYS A 1 160 ? -8.584 1.687 -14.832 1.00 83.19 160 LYS A CA 1
ATOM 1276 C C . LYS A 1 160 ? -8.685 2.839 -13.828 1.00 83.19 160 LYS A C 1
ATOM 1278 O O . LYS A 1 160 ? -8.309 2.665 -12.675 1.00 83.19 160 LYS A O 1
ATOM 1283 N N . GLY A 1 161 ? -9.235 3.992 -14.213 1.00 85.62 161 GLY A N 1
ATOM 1284 C CA . GLY A 1 161 ? -9.433 5.121 -13.295 1.00 85.62 161 GLY A CA 1
ATOM 1285 C C . GLY A 1 161 ? -10.311 4.772 -12.088 1.00 85.62 161 GLY A C 1
ATOM 1286 O O . GLY A 1 161 ? -10.000 5.163 -10.963 1.00 85.62 161 GLY A O 1
ATOM 1287 N N . ARG A 1 162 ? -11.372 3.982 -12.297 1.00 86.12 162 ARG A N 1
ATOM 1288 C CA . ARG A 1 162 ? -12.233 3.496 -11.206 1.00 86.12 162 ARG A CA 1
ATOM 1289 C C . ARG A 1 162 ? -11.502 2.504 -10.307 1.00 86.12 162 ARG A C 1
ATOM 1291 O O . ARG A 1 162 ? -11.549 2.666 -9.093 1.00 86.12 162 ARG A O 1
ATOM 1298 N N . LYS A 1 163 ? -10.780 1.540 -10.888 1.00 89.75 163 LYS A N 1
ATOM 1299 C CA . LYS A 1 163 ? -9.945 0.595 -10.129 1.00 89.75 163 LYS A CA 1
ATOM 1300 C C . LYS A 1 163 ? -8.915 1.329 -9.269 1.00 89.75 163 LYS A C 1
ATOM 1302 O O . LYS A 1 163 ? -8.814 1.064 -8.080 1.00 89.75 163 LYS A O 1
ATOM 1307 N N . ILE A 1 164 ? -8.223 2.326 -9.828 1.00 92.19 164 ILE A N 1
ATOM 1308 C CA . ILE A 1 164 ? -7.283 3.187 -9.090 1.00 92.19 164 ILE A CA 1
ATOM 1309 C C . ILE A 1 164 ? -7.969 3.857 -7.891 1.00 92.19 164 ILE A C 1
ATOM 1311 O O . ILE A 1 164 ? -7.396 3.879 -6.803 1.00 92.19 164 ILE A O 1
ATOM 1315 N N . ALA A 1 165 ? -9.185 4.388 -8.060 1.00 92.94 165 ALA A N 1
ATOM 1316 C CA . ALA A 1 165 ? -9.926 5.006 -6.961 1.00 92.94 165 ALA A CA 1
ATOM 1317 C C . ALA A 1 165 ? -10.277 3.997 -5.853 1.00 92.94 165 ALA A C 1
ATOM 1319 O O . ALA A 1 165 ? -10.092 4.311 -4.678 1.00 92.94 165 ALA A O 1
ATOM 1320 N N . VAL A 1 166 ? -10.718 2.789 -6.222 1.00 93.88 166 VAL A N 1
ATOM 1321 C CA . VAL A 1 166 ? -11.015 1.709 -5.270 1.00 93.88 166 VAL A CA 1
ATOM 1322 C C . VAL A 1 166 ? -9.748 1.270 -4.530 1.00 93.88 166 VAL A C 1
ATOM 1324 O O . VAL A 1 166 ? -9.733 1.297 -3.304 1.00 93.88 166 VAL A O 1
ATOM 1327 N N . TYR A 1 167 ? -8.655 0.965 -5.236 1.00 95.69 167 TYR A N 1
ATOM 1328 C CA . TYR A 1 167 ? -7.386 0.561 -4.615 1.00 95.69 167 TYR A CA 1
ATOM 1329 C C . TYR A 1 167 ? -6.800 1.632 -3.699 1.00 95.69 167 TYR A C 1
ATOM 1331 O O . TYR A 1 167 ? -6.283 1.316 -2.626 1.00 95.69 167 TYR A O 1
ATOM 1339 N N . ARG A 1 168 ? -6.901 2.909 -4.090 1.00 96.38 168 ARG A N 1
ATOM 1340 C CA . ARG A 1 168 ? -6.509 4.024 -3.224 1.00 96.38 168 ARG A CA 1
ATOM 1341 C C . ARG A 1 168 ? -7.279 3.975 -1.912 1.00 96.38 168 ARG A C 1
ATOM 1343 O O . ARG A 1 168 ? -6.679 4.179 -0.861 1.00 96.38 168 ARG A O 1
ATOM 1350 N N . GLN A 1 169 ? -8.584 3.728 -1.985 1.00 97.12 169 GLN A N 1
ATOM 1351 C CA . GLN A 1 169 ? -9.416 3.684 -0.799 1.00 97.12 169 GLN A CA 1
ATOM 1352 C C . GLN A 1 169 ? -9.152 2.443 0.054 1.00 97.12 169 GLN A C 1
ATOM 1354 O O . GLN A 1 169 ? -9.023 2.591 1.262 1.00 97.12 169 GLN A O 1
ATOM 1359 N N . MET A 1 170 ? -8.969 1.264 -0.545 1.00 97.44 170 MET A N 1
ATOM 1360 C CA . MET A 1 170 ? -8.571 0.054 0.187 1.00 97.44 170 MET A CA 1
ATOM 1361 C C . MET A 1 170 ? -7.277 0.281 0.983 1.00 97.44 170 MET A C 1
ATOM 1363 O O . MET A 1 170 ? -7.209 -0.020 2.171 1.00 97.44 170 MET A O 1
ATOM 1367 N N . LEU A 1 171 ? -6.271 0.909 0.361 1.00 96.94 171 LEU A N 1
ATOM 1368 C CA . LEU A 1 171 ? -5.024 1.268 1.038 1.00 96.94 171 LEU A CA 1
ATOM 1369 C C . LEU A 1 171 ? -5.247 2.251 2.202 1.00 96.94 171 LEU A C 1
ATOM 1371 O O . LEU A 1 171 ? -4.583 2.133 3.233 1.00 96.94 171 LEU A O 1
ATOM 1375 N N . LEU A 1 172 ? -6.151 3.226 2.051 1.00 97.50 172 LEU A N 1
ATOM 1376 C CA . LEU A 1 172 ? -6.507 4.154 3.130 1.00 97.50 172 LEU A CA 1
ATOM 1377 C C . LEU A 1 172 ? -7.213 3.433 4.286 1.00 97.50 172 LEU A C 1
ATOM 1379 O O . LEU A 1 172 ? -6.860 3.681 5.438 1.00 97.50 172 LEU A O 1
ATOM 1383 N N . CYS A 1 173 ? -8.131 2.508 3.998 1.00 97.38 173 CYS A N 1
ATOM 1384 C CA . CYS A 1 173 ? -8.784 1.677 5.010 1.00 97.38 173 CYS A CA 1
ATOM 1385 C C . CYS A 1 173 ? -7.760 0.856 5.799 1.00 97.38 173 CYS A C 1
ATOM 1387 O O . CYS A 1 173 ? -7.749 0.923 7.026 1.00 97.38 173 CYS A O 1
ATOM 1389 N N . SER A 1 174 ? -6.834 0.156 5.131 1.00 97.75 174 SER A N 1
ATOM 1390 C CA . SER A 1 174 ? -5.777 -0.599 5.825 1.00 97.75 174 SER A CA 1
ATOM 1391 C C . SER A 1 174 ? -4.865 0.310 6.660 1.00 97.75 174 SER A C 1
ATOM 1393 O O . SER A 1 174 ? -4.473 -0.055 7.765 1.00 97.75 174 SER A O 1
ATOM 1395 N N . GLN A 1 175 ? -4.558 1.527 6.192 1.00 97.81 175 GLN A N 1
ATOM 1396 C CA . GLN A 1 175 ? -3.800 2.503 6.988 1.00 97.81 175 GLN A CA 1
ATOM 1397 C C . GLN A 1 175 ? -4.555 2.932 8.250 1.00 97.81 175 GLN A C 1
ATOM 1399 O O . GLN A 1 175 ? -3.944 3.006 9.315 1.00 97.81 175 GLN A O 1
ATOM 1404 N N . LYS A 1 176 ? -5.866 3.186 8.155 1.00 97.88 176 LYS A N 1
ATOM 1405 C CA . LYS A 1 176 ? -6.694 3.557 9.310 1.00 97.88 176 LYS A CA 1
ATOM 1406 C C . LYS A 1 176 ? -6.917 2.406 10.284 1.00 97.88 176 LYS A C 1
ATOM 1408 O O . LYS A 1 176 ? -6.826 2.636 11.486 1.00 97.88 176 LYS A O 1
ATOM 1413 N N . GLY A 1 177 ? -7.077 1.177 9.796 1.00 97.50 177 GLY A N 1
ATOM 1414 C CA . GLY A 1 177 ? -7.065 -0.018 10.643 1.00 97.50 177 GLY A CA 1
ATOM 1415 C C . GLY A 1 177 ? -5.745 -0.154 11.412 1.00 97.50 177 GLY A C 1
ATOM 1416 O O . GLY A 1 177 ? -5.739 -0.365 12.621 1.00 97.50 177 GLY A O 1
ATOM 1417 N N . PHE A 1 178 ? -4.606 0.074 10.751 1.00 98.06 178 PHE A N 1
ATOM 1418 C CA . PHE A 1 178 ? -3.303 0.057 11.422 1.00 98.06 178 PHE A CA 1
ATOM 1419 C C . PHE A 1 178 ? -3.119 1.208 12.430 1.00 98.06 178 PHE A C 1
ATOM 1421 O O . PHE A 1 178 ? -2.485 1.038 13.472 1.00 98.06 178 PHE A O 1
ATOM 1428 N N . GLU A 1 179 ? -3.654 2.400 12.151 1.00 97.19 179 GLU A N 1
ATOM 1429 C CA . GLU A 1 179 ? -3.681 3.503 13.121 1.00 97.19 179 GLU A CA 1
ATOM 1430 C C . GLU A 1 179 ? -4.516 3.167 14.359 1.00 97.19 179 GLU A C 1
ATOM 1432 O O . GLU A 1 179 ? -4.050 3.430 15.470 1.00 97.19 179 GLU A O 1
ATOM 1437 N N . LEU A 1 180 ? -5.673 2.524 14.172 1.00 96.19 180 LEU A N 1
ATOM 1438 C CA . LEU A 1 180 ? -6.505 2.018 15.260 1.00 96.19 180 LEU A CA 1
ATOM 1439 C C . LEU A 1 180 ? -5.733 1.021 16.126 1.00 96.19 180 LEU A C 1
ATOM 1441 O O . LEU A 1 180 ? -5.653 1.231 17.333 1.00 96.19 180 LEU A O 1
ATOM 1445 N N . LEU A 1 181 ? -5.076 0.026 15.522 1.00 96.06 181 LEU A N 1
ATOM 1446 C CA . LEU A 1 181 ? -4.253 -0.945 16.252 1.00 96.06 181 LEU A CA 1
ATOM 1447 C C . LEU A 1 181 ? -3.168 -0.266 17.105 1.00 96.06 181 LEU A C 1
ATOM 1449 O O . LEU A 1 181 ? -2.986 -0.604 18.273 1.00 96.06 181 LEU A O 1
ATOM 1453 N N . LYS A 1 182 ? -2.464 0.732 16.554 1.00 95.00 182 LYS A N 1
ATOM 1454 C CA . LYS A 1 182 ? -1.443 1.490 17.302 1.00 95.00 182 LYS A CA 1
ATOM 1455 C C . LYS A 1 182 ? -2.031 2.245 18.493 1.00 95.00 182 LYS A C 1
ATOM 1457 O O . LYS A 1 182 ? -1.370 2.359 19.523 1.00 95.00 182 LYS A O 1
ATOM 1462 N N . ILE A 1 183 ? -3.222 2.821 18.333 1.00 93.06 183 ILE A N 1
ATOM 1463 C CA . ILE A 1 183 ? -3.902 3.574 19.390 1.00 93.06 183 ILE A CA 1
ATOM 1464 C C . ILE A 1 183 ? -4.415 2.620 20.471 1.00 93.06 183 ILE A C 1
ATOM 1466 O O . ILE A 1 183 ? -4.180 2.894 21.644 1.00 93.06 183 ILE A O 1
ATOM 1470 N N . GLN A 1 184 ? -5.013 1.488 20.092 1.00 90.12 184 GLN A N 1
ATOM 1471 C CA . GLN A 1 184 ? -5.434 0.439 21.025 1.00 90.12 184 GLN A CA 1
ATOM 1472 C C . GLN A 1 184 ? -4.257 -0.082 21.846 1.00 90.12 184 GLN A C 1
ATOM 1474 O O . GLN A 1 184 ? -4.289 -0.017 23.067 1.00 90.12 184 GLN A O 1
ATOM 1479 N N . HIS A 1 185 ? -3.170 -0.478 21.181 1.00 90.12 185 HIS A N 1
ATOM 1480 C CA . HIS A 1 185 ? -1.974 -0.970 21.855 1.00 90.12 185 HIS A CA 1
ATOM 1481 C C . HIS A 1 185 ? -1.360 0.064 22.811 1.00 90.12 185 HIS A C 1
ATOM 1483 O O . HIS A 1 185 ? -0.858 -0.277 23.878 1.00 90.12 185 HIS A O 1
ATOM 1489 N N . ARG A 1 186 ? -1.386 1.349 22.437 1.00 89.75 186 ARG A N 1
ATOM 1490 C CA . ARG A 1 186 ? -0.846 2.431 23.270 1.00 89.75 186 ARG A CA 1
ATOM 1491 C C . ARG A 1 186 ? -1.682 2.686 24.527 1.00 89.75 186 ARG A C 1
ATOM 1493 O O . ARG A 1 186 ? -1.103 3.079 25.535 1.00 89.75 186 ARG A O 1
ATOM 1500 N N . TYR A 1 187 ? -2.998 2.513 24.440 1.00 88.00 187 TYR A N 1
ATOM 1501 C CA . TYR A 1 187 ? -3.968 2.866 25.483 1.00 88.00 187 TYR A CA 1
ATOM 1502 C C . TYR A 1 187 ? -4.690 1.646 26.060 1.00 88.00 187 TYR A C 1
ATOM 1504 O O . TYR A 1 187 ? -5.793 1.759 26.585 1.00 88.00 187 TYR A O 1
ATOM 1512 N N . GLU A 1 188 ? -4.068 0.470 25.967 1.00 85.31 188 GLU A N 1
ATOM 1513 C CA . GLU A 1 188 ? -4.661 -0.795 26.404 1.00 85.31 188 GLU A CA 1
ATOM 1514 C C . GLU A 1 188 ? -4.990 -0.789 27.904 1.00 85.31 188 GLU A C 1
ATOM 1516 O O . GLU A 1 188 ? -6.059 -1.242 28.305 1.00 85.31 188 GLU A O 1
ATOM 1521 N N . ASN A 1 189 ? -4.108 -0.210 28.725 1.00 82.94 189 ASN A N 1
ATOM 1522 C CA . ASN A 1 189 ? -4.311 -0.116 30.172 1.00 82.94 189 ASN A CA 1
ATOM 1523 C C . ASN A 1 189 ? -5.521 0.750 30.535 1.00 82.94 189 ASN A C 1
ATOM 1525 O O . ASN A 1 189 ? -6.287 0.377 31.416 1.00 82.94 189 ASN A O 1
ATOM 1529 N N . ASP A 1 190 ? -5.703 1.879 29.852 1.00 83.38 190 ASP A N 1
ATOM 1530 C CA . ASP A 1 190 ? -6.804 2.807 30.131 1.00 83.38 190 ASP A CA 1
ATOM 1531 C C . ASP A 1 190 ? -8.126 2.227 29.610 1.00 83.38 190 ASP A C 1
ATOM 1533 O O . ASP A 1 190 ? -9.168 2.324 30.252 1.00 83.38 190 ASP A O 1
ATOM 1537 N N . TYR A 1 191 ? -8.078 1.524 28.473 1.00 82.88 191 TYR A N 1
ATOM 1538 C CA . TYR A 1 191 ? -9.216 0.770 27.953 1.00 82.88 191 TYR A CA 1
ATOM 1539 C C . TYR A 1 191 ? -9.697 -0.309 28.939 1.00 82.88 191 TYR A C 1
ATOM 1541 O O . TYR A 1 191 ? -10.901 -0.471 29.132 1.00 82.88 191 TYR A O 1
ATOM 1549 N N . LEU A 1 192 ? -8.772 -1.008 29.603 1.00 84.50 192 LEU A N 1
ATOM 1550 C CA . LEU A 1 192 ? -9.080 -2.030 30.610 1.00 84.50 192 LEU A CA 1
ATOM 1551 C C . LEU A 1 192 ? -9.756 -1.477 31.873 1.00 84.50 192 LEU A C 1
ATOM 1553 O O . LEU A 1 192 ? -10.432 -2.230 32.574 1.00 84.50 192 LEU A O 1
ATOM 1557 N N . GLN A 1 193 ? -9.589 -0.186 32.164 1.00 83.25 193 GLN A N 1
ATOM 1558 C CA . GLN A 1 193 ? -10.215 0.477 33.312 1.00 83.25 193 GLN A CA 1
ATOM 1559 C C . GLN A 1 193 ? -11.664 0.901 33.036 1.00 83.25 193 GLN A C 1
ATOM 1561 O O . GLN A 1 193 ? -12.407 1.223 33.964 1.00 83.25 193 GLN A O 1
ATOM 1566 N N . LEU A 1 194 ? -12.106 0.857 31.774 1.00 79.94 194 LEU A N 1
ATOM 1567 C CA . LEU A 1 194 ? -13.481 1.182 31.415 1.00 79.94 194 LEU A CA 1
ATOM 1568 C C . LEU A 1 194 ? -14.470 0.160 32.005 1.00 79.94 194 LEU A C 1
ATOM 1570 O O . LEU A 1 194 ? -14.164 -1.030 32.070 1.00 79.94 194 LEU A O 1
ATOM 1574 N N . PRO A 1 195 ? -15.701 0.577 32.351 1.00 82.12 195 PRO A N 1
ATOM 1575 C CA . PRO A 1 195 ? -16.786 -0.341 32.684 1.00 82.12 195 PRO A CA 1
ATOM 1576 C C . PRO A 1 195 ? -16.992 -1.429 31.611 1.00 82.12 195 PRO A C 1
ATOM 1578 O O . PRO A 1 195 ? -16.896 -1.122 30.416 1.00 82.12 195 PRO A O 1
ATOM 1581 N N . PRO A 1 196 ? -17.338 -2.673 31.998 1.00 82.31 196 PRO A N 1
ATOM 1582 C CA . PRO A 1 196 ? -17.425 -3.809 31.076 1.00 82.31 196 PRO A CA 1
ATOM 1583 C C . PRO A 1 196 ? -18.411 -3.571 29.925 1.00 82.31 196 PRO A C 1
ATOM 1585 O O . PRO A 1 196 ? -18.109 -3.912 28.785 1.00 82.31 196 PRO A O 1
ATOM 1588 N N . ASP A 1 197 ? -19.532 -2.899 30.192 1.00 77.00 197 ASP A N 1
ATOM 1589 C CA . ASP A 1 197 ? -20.538 -2.562 29.177 1.00 77.00 197 ASP A CA 1
ATOM 1590 C C . ASP A 1 197 ? -19.968 -1.649 28.075 1.00 77.00 197 ASP A C 1
ATOM 1592 O O . ASP A 1 197 ? -20.308 -1.780 26.899 1.00 77.00 197 ASP A O 1
ATOM 1596 N N . LYS A 1 198 ? -19.055 -0.735 28.440 1.00 77.19 198 LYS A N 1
ATOM 1597 C CA . LYS A 1 198 ? -18.402 0.184 27.495 1.00 77.19 198 LYS A CA 1
ATOM 1598 C C . LYS A 1 198 ? -17.325 -0.529 26.682 1.00 77.19 198 LYS A C 1
ATOM 1600 O O . LYS A 1 198 ? -17.219 -0.297 25.479 1.00 77.19 198 LYS A O 1
ATOM 1605 N N . GLN A 1 199 ? -16.552 -1.409 27.323 1.00 83.12 199 GLN A N 1
ATOM 1606 C CA . GLN A 1 199 ? -15.580 -2.255 26.626 1.00 83.12 199 GLN A CA 1
ATOM 1607 C C . GLN A 1 199 ? -16.274 -3.140 25.587 1.00 83.12 199 GLN A C 1
ATOM 1609 O O . GLN A 1 199 ? -15.823 -3.230 24.448 1.00 83.12 199 GLN A O 1
ATOM 1614 N N . GLU A 1 200 ? -17.389 -3.769 25.966 1.00 82.50 200 GLU A N 1
ATOM 1615 C CA . GLU A 1 200 ? -18.166 -4.630 25.077 1.00 82.50 200 GLU A CA 1
ATOM 1616 C C . GLU A 1 200 ? -18.655 -3.870 23.844 1.00 82.50 200 GLU A C 1
ATOM 1618 O O . GLU A 1 200 ? -18.447 -4.327 22.723 1.00 82.50 200 GLU A O 1
ATOM 1623 N N . LEU A 1 201 ? -19.219 -2.677 24.028 1.00 79.75 201 LEU A N 1
ATOM 1624 C CA . LEU A 1 201 ? -19.700 -1.861 22.917 1.00 79.75 201 LEU A CA 1
ATOM 1625 C C . LEU A 1 201 ? -18.580 -1.465 21.941 1.00 79.75 201 LEU A C 1
ATOM 1627 O O . LEU A 1 201 ? -18.733 -1.604 20.728 1.00 79.75 201 LEU A O 1
ATOM 1631 N N . ILE A 1 202 ? -17.446 -0.975 22.460 1.00 83.50 202 ILE A N 1
ATOM 1632 C CA . ILE A 1 202 ? -16.292 -0.599 21.628 1.00 83.50 202 ILE A CA 1
ATOM 1633 C C . ILE A 1 202 ? -15.795 -1.820 20.849 1.00 83.50 202 ILE A C 1
ATOM 1635 O O . ILE A 1 202 ? -15.526 -1.723 19.650 1.00 83.50 202 ILE A O 1
ATOM 1639 N N . ARG A 1 203 ? -15.708 -2.976 21.516 1.00 87.00 203 ARG A N 1
ATOM 1640 C CA . ARG A 1 203 ? -15.285 -4.235 20.904 1.00 87.00 203 ARG A CA 1
ATOM 1641 C C . ARG A 1 203 ? -16.227 -4.667 19.786 1.00 87.00 203 ARG A C 1
ATOM 1643 O O . ARG A 1 203 ? -15.747 -4.913 18.687 1.00 87.00 203 ARG A O 1
ATOM 1650 N N . GLN A 1 204 ? -17.536 -4.705 20.039 1.00 83.94 204 GLN A N 1
ATOM 1651 C CA . GLN A 1 204 ? -18.548 -5.087 19.048 1.00 83.94 204 GLN A CA 1
ATOM 1652 C C . GLN A 1 204 ? -18.485 -4.204 17.803 1.00 83.94 204 GLN A C 1
ATOM 1654 O O . GLN A 1 204 ? -18.531 -4.706 16.682 1.00 83.94 204 GLN A O 1
ATOM 1659 N N . HIS A 1 205 ? -18.315 -2.894 17.989 1.00 84.69 205 HIS A N 1
ATOM 1660 C CA . HIS A 1 205 ? -18.221 -1.970 16.865 1.00 84.69 205 HIS A CA 1
ATOM 1661 C C . HIS A 1 205 ? -16.945 -2.165 16.051 1.00 84.69 205 HIS A C 1
ATOM 1663 O O . HIS A 1 205 ? -16.979 -2.150 14.824 1.00 84.69 205 HIS A O 1
ATOM 1669 N N . ILE A 1 206 ? -15.804 -2.374 16.710 1.00 91.31 206 ILE A N 1
ATOM 1670 C CA . ILE A 1 206 ? -14.551 -2.630 15.995 1.00 91.31 206 ILE A CA 1
ATOM 1671 C C . ILE A 1 206 ? -14.597 -3.983 15.282 1.00 91.31 206 ILE A C 1
ATOM 1673 O O . ILE A 1 206 ? -14.168 -4.050 14.130 1.00 91.31 206 ILE A O 1
ATOM 1677 N N . ASP A 1 207 ? -15.150 -5.021 15.912 1.00 89.00 207 ASP A N 1
ATOM 1678 C CA . ASP A 1 207 ? -15.359 -6.328 15.281 1.00 89.00 207 ASP A CA 1
ATOM 1679 C C . ASP A 1 207 ? -16.203 -6.163 14.005 1.00 89.00 207 ASP A C 1
ATOM 1681 O O . ASP A 1 207 ? -15.732 -6.529 12.926 1.00 89.00 207 ASP A O 1
ATOM 1685 N N . TYR A 1 208 ? -17.344 -5.464 14.085 1.00 87.38 208 TYR A N 1
ATOM 1686 C CA . TYR A 1 208 ? -18.174 -5.119 12.924 1.00 87.38 208 TYR A CA 1
ATOM 1687 C C . TYR A 1 208 ? -17.385 -4.403 11.817 1.00 87.38 208 TYR A C 1
ATOM 1689 O O . TYR A 1 208 ? -17.446 -4.802 10.653 1.00 87.38 208 TYR A O 1
ATOM 1697 N N . LEU A 1 209 ? -16.605 -3.368 12.151 1.00 90.31 209 LEU A N 1
ATOM 1698 C CA . LEU A 1 209 ? -15.808 -2.637 11.161 1.00 90.31 209 LEU A CA 1
ATOM 1699 C C . LEU A 1 209 ? -14.743 -3.522 10.505 1.00 90.31 209 LEU A C 1
ATOM 1701 O O . LEU A 1 209 ? -14.509 -3.421 9.298 1.00 90.31 209 LEU A O 1
ATOM 1705 N N . THR A 1 210 ? -14.075 -4.379 11.280 1.00 92.94 210 THR A N 1
ATOM 1706 C CA . THR A 1 210 ? -13.067 -5.294 10.735 1.00 92.94 210 THR A CA 1
ATOM 1707 C C . THR A 1 210 ? -13.677 -6.348 9.817 1.00 92.94 210 THR A C 1
ATOM 1709 O O . THR A 1 210 ? -13.136 -6.572 8.732 1.00 92.94 210 THR A O 1
ATOM 1712 N N . ASP A 1 211 ? -14.828 -6.909 10.191 1.00 89.31 211 ASP A N 1
ATOM 1713 C CA . ASP A 1 211 ? -15.561 -7.890 9.389 1.00 89.31 211 ASP A CA 1
ATOM 1714 C C . ASP A 1 211 ? -16.096 -7.253 8.101 1.00 89.31 211 ASP A C 1
ATOM 1716 O O . ASP A 1 211 ? -15.891 -7.786 7.008 1.00 89.31 211 ASP A O 1
ATOM 1720 N N . LYS A 1 212 ? -16.685 -6.052 8.196 1.00 88.69 212 LYS A N 1
ATOM 1721 C CA . LYS A 1 212 ? -17.147 -5.279 7.034 1.00 88.69 212 LYS A CA 1
ATOM 1722 C C . LYS A 1 212 ? -15.997 -4.982 6.071 1.00 88.69 212 LYS A C 1
ATOM 1724 O O . LYS A 1 212 ? -16.153 -5.128 4.860 1.00 88.69 212 LYS A O 1
ATOM 1729 N N . HIS A 1 213 ? -14.826 -4.589 6.573 1.00 94.62 213 HIS A N 1
ATOM 1730 C CA . HIS A 1 213 ? -13.668 -4.321 5.719 1.00 94.62 213 HIS A CA 1
ATOM 1731 C C . HIS A 1 213 ? -13.205 -5.580 4.968 1.00 94.62 213 HIS A C 1
ATOM 1733 O O . HIS A 1 213 ? -12.994 -5.521 3.755 1.00 94.62 213 HIS A O 1
ATOM 1739 N N . GLU A 1 214 ? -13.092 -6.722 5.647 1.00 91.50 214 GLU A N 1
ATOM 1740 C CA . GLU A 1 214 ? -12.743 -7.996 5.008 1.00 91.50 214 GLU A CA 1
ATOM 1741 C C . GLU A 1 214 ? -13.786 -8.411 3.957 1.00 91.50 214 GLU A C 1
ATOM 1743 O O . GLU A 1 214 ? -13.433 -8.727 2.815 1.00 91.50 214 GLU A O 1
ATOM 1748 N N . GLN A 1 215 ? -15.075 -8.299 4.289 1.00 89.50 215 GLN A N 1
ATOM 1749 C CA . GLN A 1 215 ? -16.177 -8.579 3.370 1.00 89.50 215 GLN A CA 1
ATOM 1750 C C . GLN A 1 215 ? -16.120 -7.698 2.116 1.00 89.50 215 GLN A C 1
ATOM 1752 O O . GLN A 1 215 ? -16.325 -8.197 1.008 1.00 89.50 215 GLN A O 1
ATOM 1757 N N . LEU A 1 216 ? -15.813 -6.404 2.248 1.00 90.44 216 LEU A N 1
ATOM 1758 C CA . LEU A 1 216 ? -15.680 -5.488 1.111 1.00 90.44 216 LEU A CA 1
ATOM 1759 C C . LEU A 1 216 ? -14.529 -5.894 0.180 1.00 90.44 216 LEU A C 1
ATOM 1761 O O . LEU A 1 216 ? -14.699 -5.882 -1.042 1.00 90.44 216 LEU A O 1
ATOM 1765 N N . LEU A 1 217 ? -13.378 -6.302 0.727 1.00 92.06 217 LEU A N 1
ATOM 1766 C CA . LEU A 1 217 ? -12.258 -6.794 -0.085 1.00 92.06 217 LEU A CA 1
ATOM 1767 C C . LEU A 1 217 ? -12.647 -8.055 -0.871 1.00 92.06 217 LEU A C 1
ATOM 1769 O O . LEU A 1 217 ? -12.357 -8.143 -2.065 1.00 92.06 217 LEU A O 1
ATOM 1773 N N . LEU A 1 218 ? -13.352 -8.997 -0.238 1.00 88.88 218 LEU A N 1
ATOM 1774 C CA . LEU A 1 218 ? -13.845 -10.217 -0.889 1.00 88.88 218 LEU A CA 1
ATOM 1775 C C . LEU A 1 218 ? -14.950 -9.939 -1.920 1.00 88.88 218 LEU A C 1
ATOM 1777 O O . LEU A 1 218 ? -14.986 -10.554 -2.987 1.00 88.88 218 LEU A O 1
ATOM 1781 N N . THR A 1 219 ? -15.826 -8.979 -1.631 1.00 86.31 219 THR A N 1
ATOM 1782 C CA . THR A 1 219 ? -16.875 -8.515 -2.548 1.00 86.31 219 THR A CA 1
ATOM 1783 C C . THR A 1 219 ? -16.256 -7.909 -3.803 1.00 86.31 219 THR A C 1
ATOM 1785 O O . THR A 1 219 ? -16.725 -8.162 -4.914 1.00 86.31 219 THR A O 1
ATOM 1788 N N . TYR A 1 220 ? -15.171 -7.137 -3.664 1.00 86.56 220 TYR A N 1
ATOM 1789 C CA . TYR A 1 220 ? -14.478 -6.558 -4.812 1.00 86.56 220 TYR A CA 1
ATOM 1790 C C . TYR A 1 220 ? -14.058 -7.639 -5.814 1.00 86.56 220 TYR A C 1
ATOM 1792 O O . TYR A 1 220 ? -14.397 -7.516 -6.984 1.00 86.56 220 TYR A O 1
ATOM 1800 N N . ILE A 1 221 ? -13.459 -8.741 -5.364 1.00 85.00 221 ILE A N 1
ATOM 1801 C CA . ILE A 1 221 ? -13.021 -9.856 -6.227 1.00 85.00 221 ILE A CA 1
ATOM 1802 C C . ILE A 1 221 ? -14.119 -10.876 -6.582 1.00 85.00 221 ILE A C 1
ATOM 1804 O O . ILE A 1 221 ? -13.797 -11.985 -6.996 1.00 85.00 221 ILE A O 1
ATOM 1808 N N . ASP A 1 222 ? -15.401 -10.539 -6.401 1.00 78.19 222 ASP A N 1
ATOM 1809 C CA . ASP A 1 222 ? -16.541 -11.416 -6.736 1.00 78.19 222 ASP A CA 1
ATOM 1810 C C . ASP A 1 222 ? -16.564 -12.753 -5.960 1.00 78.19 222 ASP A C 1
ATOM 1812 O O . ASP A 1 222 ? -17.281 -13.680 -6.331 1.00 78.19 222 ASP A O 1
ATOM 1816 N N . LYS A 1 223 ? -15.816 -12.864 -4.851 1.00 63.84 223 LYS A N 1
ATOM 1817 C CA . LYS A 1 223 ? -15.819 -14.065 -3.995 1.00 63.84 223 LYS A CA 1
ATOM 1818 C C . LYS A 1 223 ? -16.985 -14.105 -3.009 1.00 63.84 223 LYS A C 1
ATOM 1820 O O . LYS A 1 223 ? -17.284 -15.166 -2.470 1.00 63.84 223 LYS A O 1
ATOM 1825 N N . VAL A 1 224 ? -17.634 -12.967 -2.777 1.00 62.59 224 VAL A N 1
ATOM 1826 C CA . VAL A 1 224 ? -18.833 -12.831 -1.944 1.00 62.59 224 VAL A CA 1
ATOM 1827 C C . VAL A 1 224 ? -19.908 -12.149 -2.783 1.00 62.59 224 VAL A C 1
ATOM 1829 O O . VAL A 1 224 ? -19.667 -11.087 -3.362 1.00 62.59 224 VAL A O 1
ATOM 1832 N N . SER A 1 225 ? -21.086 -12.768 -2.876 1.00 55.50 225 SER A N 1
ATOM 1833 C CA . SER A 1 225 ? -22.261 -12.150 -3.488 1.00 55.50 225 SER A CA 1
ATOM 1834 C C . SER A 1 225 ? -22.752 -11.004 -2.609 1.00 55.50 225 SER A C 1
ATOM 1836 O O . SER A 1 225 ? -22.881 -11.168 -1.398 1.00 55.50 225 SER A O 1
ATOM 1838 N N . ILE A 1 226 ? -23.048 -9.855 -3.217 1.00 56.81 226 ILE A N 1
ATOM 1839 C CA . ILE A 1 226 ? -23.704 -8.746 -2.519 1.00 56.81 226 ILE A CA 1
ATOM 1840 C C . ILE A 1 226 ? -25.121 -9.202 -2.179 1.00 56.81 226 ILE A C 1
ATOM 1842 O O . ILE A 1 226 ? -25.970 -9.277 -3.066 1.00 56.81 226 ILE A O 1
ATOM 1846 N N . ASP A 1 227 ? -25.370 -9.503 -0.910 1.00 54.72 227 ASP A N 1
ATOM 1847 C CA . ASP A 1 227 ? -26.728 -9.624 -0.405 1.00 54.72 227 ASP A CA 1
ATOM 1848 C C . ASP A 1 227 ? -27.258 -8.211 -0.121 1.00 54.72 227 ASP A C 1
ATOM 1850 O O . ASP A 1 227 ? -26.910 -7.576 0.876 1.00 54.72 227 ASP A O 1
ATOM 1854 N N . LEU A 1 228 ? -28.037 -7.677 -1.064 1.00 53.25 228 LEU A N 1
ATOM 1855 C CA . LEU A 1 228 ? -28.635 -6.341 -0.966 1.00 53.25 228 LEU A CA 1
ATOM 1856 C C . LEU A 1 228 ? -29.554 -6.214 0.265 1.00 53.25 228 LEU A C 1
ATOM 1858 O O . LEU A 1 228 ? -29.668 -5.122 0.815 1.00 53.25 228 LEU A O 1
ATOM 1862 N N . GLU A 1 229 ? -30.137 -7.321 0.733 1.00 46.88 229 GLU A N 1
ATOM 1863 C CA . GLU A 1 229 ? -31.053 -7.376 1.880 1.00 46.88 229 GLU A CA 1
ATOM 1864 C C . GLU A 1 229 ? -30.278 -7.353 3.220 1.00 46.88 229 GLU A C 1
ATOM 1866 O O . GLU A 1 229 ? -30.694 -6.728 4.202 1.00 46.88 229 GLU A O 1
ATOM 1871 N N . TYR A 1 230 ? -29.067 -7.926 3.248 1.00 51.50 230 TYR A N 1
ATOM 1872 C CA . TYR A 1 230 ? -28.119 -7.792 4.366 1.00 51.50 230 TYR A CA 1
ATOM 1873 C C . TYR A 1 230 ? -27.560 -6.363 4.497 1.00 51.50 230 TYR A C 1
ATOM 1875 O O . TYR A 1 230 ? -27.427 -5.842 5.605 1.00 51.50 230 TYR A O 1
ATOM 1883 N N . VAL A 1 231 ? -27.265 -5.706 3.369 1.00 49.12 231 VAL A N 1
ATOM 1884 C CA . VAL A 1 231 ? -26.761 -4.320 3.340 1.00 49.12 231 VAL A CA 1
ATOM 1885 C C . VAL A 1 231 ? -27.820 -3.336 3.850 1.00 49.12 231 VAL A C 1
ATOM 1887 O O . VAL A 1 231 ? -27.502 -2.478 4.670 1.00 49.12 231 VAL A O 1
ATOM 1890 N N . GLU A 1 232 ? -29.085 -3.477 3.439 1.00 45.97 232 GLU A N 1
ATOM 1891 C CA . GLU A 1 232 ? -30.181 -2.632 3.945 1.00 45.97 232 GLU A CA 1
ATOM 1892 C C . GLU A 1 232 ? -30.475 -2.858 5.437 1.00 45.97 232 GLU A C 1
ATOM 1894 O O . GLU A 1 232 ? -30.744 -1.895 6.155 1.00 45.97 232 GLU A O 1
ATOM 1899 N N . SER A 1 233 ? -30.366 -4.095 5.933 1.00 42.53 233 SER A N 1
ATOM 1900 C CA . SER A 1 233 ? -30.578 -4.403 7.357 1.00 42.53 233 SER A CA 1
ATOM 1901 C C . SER A 1 233 ? -29.429 -3.951 8.274 1.00 42.53 233 SER A C 1
ATOM 1903 O O . SER A 1 233 ? -29.687 -3.611 9.426 1.00 42.53 233 SER A O 1
ATOM 1905 N N . HIS A 1 234 ? -28.185 -3.875 7.783 1.00 45.16 234 HIS A N 1
ATOM 1906 C CA . HIS A 1 234 ? -27.023 -3.409 8.565 1.00 45.16 234 HIS A CA 1
ATOM 1907 C C . HIS A 1 234 ? -26.722 -1.915 8.408 1.00 45.16 234 HIS A C 1
ATOM 1909 O O . HIS A 1 234 ? -26.122 -1.322 9.301 1.00 45.16 234 HIS A O 1
ATOM 1915 N N . LEU A 1 235 ? -27.218 -1.263 7.351 1.00 43.59 235 LEU A N 1
ATOM 1916 C CA . LEU A 1 235 ? -27.339 0.202 7.308 1.00 43.59 235 LEU A CA 1
ATOM 1917 C C . LEU A 1 235 ? -28.230 0.744 8.443 1.00 43.59 235 LEU A C 1
ATOM 1919 O O . LEU A 1 235 ? -28.138 1.925 8.772 1.00 43.59 235 LEU A O 1
ATOM 1923 N N . ALA A 1 236 ? -29.065 -0.110 9.047 1.00 41.19 236 ALA A N 1
ATOM 1924 C CA . ALA A 1 236 ? -29.907 0.224 10.191 1.00 41.19 236 ALA A CA 1
ATOM 1925 C C . ALA A 1 236 ? -29.200 0.113 11.559 1.00 41.19 236 ALA A C 1
ATOM 1927 O O . ALA A 1 236 ? -29.766 0.575 12.549 1.00 41.19 236 ALA A O 1
ATOM 1928 N N . GLN A 1 237 ? -27.981 -0.444 11.646 1.00 46.38 237 GLN A N 1
ATOM 1929 C CA . GLN A 1 237 ? -27.122 -0.232 12.819 1.00 46.38 237 GLN A CA 1
ATOM 1930 C C . GLN A 1 237 ? -26.468 1.141 12.668 1.00 46.38 237 GLN A C 1
ATOM 1932 O O . GLN A 1 237 ? -25.407 1.302 12.066 1.00 46.38 237 GLN A O 1
ATOM 1937 N N . ASP A 1 238 ? -27.197 2.152 13.129 1.00 51.78 238 ASP A N 1
ATOM 1938 C CA . ASP A 1 238 ? -26.889 3.551 12.895 1.00 51.78 238 ASP A CA 1
ATOM 1939 C C . ASP A 1 238 ? -25.524 3.912 13.530 1.00 51.78 238 ASP A C 1
ATOM 1941 O O . ASP A 1 238 ? -25.348 3.763 14.744 1.00 51.78 238 ASP A O 1
ATOM 1945 N N . PRO A 1 239 ? -24.553 4.452 12.762 1.00 55.06 239 PRO A N 1
ATOM 1946 C CA . PRO A 1 239 ? -23.348 5.119 13.281 1.00 55.06 239 PRO A CA 1
ATOM 1947 C C . PRO A 1 239 ? -23.631 6.112 14.416 1.00 55.06 239 PRO A C 1
ATOM 1949 O O . PRO A 1 239 ? -22.737 6.475 15.189 1.00 55.06 239 PRO A O 1
ATOM 1952 N N . GLN A 1 240 ? -24.877 6.580 14.488 1.00 54.69 240 GLN A N 1
ATOM 1953 C CA . GLN A 1 240 ? -25.374 7.417 15.555 1.00 54.69 240 GLN A CA 1
ATOM 1954 C C . GLN A 1 240 ? -25.335 6.758 16.928 1.00 54.69 240 GLN A C 1
ATOM 1956 O O . GLN A 1 240 ? -25.149 7.511 17.864 1.00 54.69 240 GLN A O 1
ATOM 1961 N N . ASP A 1 241 ? -25.422 5.441 17.112 1.00 57.91 241 ASP A N 1
ATOM 1962 C CA . ASP A 1 241 ? -25.444 4.867 18.470 1.00 57.91 241 ASP A CA 1
ATOM 1963 C C . ASP A 1 241 ? -24.087 4.998 19.177 1.00 57.91 241 ASP A C 1
ATOM 1965 O O . ASP A 1 241 ? -24.021 5.415 20.336 1.00 57.91 241 ASP A O 1
ATOM 1969 N N . LEU A 1 242 ? -22.979 4.758 18.465 1.00 58.19 242 LEU A N 1
ATOM 1970 C CA . LEU A 1 242 ? -21.635 4.977 19.012 1.00 58.19 242 LEU A CA 1
ATOM 1971 C C . LEU A 1 242 ? -21.332 6.468 19.198 1.00 58.19 242 LEU A C 1
ATOM 1973 O O . LEU A 1 242 ? -20.701 6.866 20.178 1.00 58.19 242 LEU A O 1
ATOM 1977 N N . MET A 1 243 ? -21.801 7.302 18.263 1.00 63.50 243 MET A N 1
ATOM 1978 C CA . MET A 1 243 ? -21.672 8.758 18.343 1.00 63.50 243 MET A CA 1
ATOM 1979 C C . MET A 1 243 ? -22.520 9.327 19.481 1.00 63.50 243 MET A C 1
ATOM 1981 O O . MET A 1 243 ? -22.071 10.215 20.191 1.00 63.50 243 MET A O 1
ATOM 1985 N N . GLN A 1 244 ? -23.725 8.811 19.697 1.00 65.25 244 GLN A N 1
ATOM 1986 C CA . GLN A 1 244 ? -24.618 9.197 20.783 1.00 65.25 244 GLN A CA 1
ATOM 1987 C C . GLN A 1 244 ? -24.069 8.725 22.119 1.00 65.25 244 GLN A C 1
ATOM 1989 O O . GLN A 1 244 ? -24.127 9.488 23.075 1.00 65.25 244 GLN A O 1
ATOM 1994 N N . LEU A 1 245 ? -23.484 7.528 22.195 1.00 62.16 245 LEU A N 1
ATOM 1995 C CA . LEU A 1 245 ? -22.779 7.079 23.389 1.00 62.16 245 LEU A CA 1
ATOM 1996 C C . LEU A 1 245 ? -21.571 7.974 23.693 1.00 62.16 245 LEU A C 1
ATOM 1998 O O . LEU A 1 245 ? -21.408 8.403 24.831 1.00 62.16 245 LEU A O 1
ATOM 2002 N N . PHE A 1 246 ? -20.786 8.340 22.677 1.00 64.81 246 PHE A N 1
ATOM 2003 C CA . PHE A 1 246 ? -19.691 9.303 22.807 1.00 64.81 246 PHE A CA 1
ATOM 2004 C C . PHE A 1 246 ? -20.176 10.689 23.267 1.00 64.81 246 PHE A C 1
ATOM 2006 O O . PHE A 1 246 ? -19.650 11.245 24.229 1.00 64.81 246 PHE A O 1
ATOM 2013 N N . LEU A 1 247 ? -21.209 11.237 22.624 1.00 65.81 247 LEU A N 1
ATOM 2014 C CA . LEU A 1 247 ? -21.794 12.539 22.956 1.00 65.81 247 LEU A CA 1
ATOM 2015 C C . LEU A 1 247 ? -22.479 12.537 24.330 1.00 65.81 247 LEU A C 1
ATOM 2017 O O . LEU A 1 247 ? -22.461 13.558 25.015 1.00 65.81 247 LEU A O 1
ATOM 2021 N N . ARG A 1 248 ? -23.082 11.414 24.739 1.00 68.56 248 ARG A N 1
ATOM 2022 C CA . ARG A 1 248 ? -23.670 11.229 26.072 1.00 68.56 248 ARG A CA 1
ATOM 2023 C C . ARG A 1 248 ? -22.582 11.235 27.131 1.00 68.56 248 ARG A C 1
ATOM 2025 O O . ARG A 1 248 ? -22.723 11.963 28.106 1.00 68.56 248 ARG A O 1
ATOM 2032 N N . GLU A 1 249 ? -21.491 10.514 26.899 1.00 61.31 249 GLU A N 1
ATOM 2033 C CA . GLU A 1 249 ? -20.359 10.490 27.819 1.00 61.31 249 GLU A CA 1
ATOM 2034 C C . GLU A 1 249 ? -19.720 11.878 27.944 1.00 61.31 249 GLU A C 1
ATOM 2036 O O . GLU A 1 249 ? -19.509 12.353 29.050 1.00 61.31 249 GLU A O 1
ATOM 2041 N N . MET A 1 250 ? -19.532 12.606 26.837 1.00 58.47 250 MET A N 1
ATOM 2042 C CA . MET A 1 250 ? -19.058 13.996 26.899 1.00 58.47 250 MET A CA 1
ATOM 2043 C C . MET A 1 250 ? -19.988 14.923 27.704 1.00 58.47 250 MET A C 1
ATOM 2045 O O . MET A 1 250 ? -19.511 15.871 28.321 1.00 58.47 250 MET A O 1
ATOM 2049 N N . ARG A 1 251 ? -21.303 14.664 27.705 1.00 61.62 251 ARG A N 1
ATOM 2050 C CA . ARG A 1 251 ? -22.316 15.486 28.391 1.00 61.62 251 ARG A CA 1
ATOM 2051 C C . ARG A 1 251 ? -22.533 15.132 29.860 1.00 61.62 251 ARG A C 1
ATOM 2053 O O . ARG A 1 251 ? -22.863 16.017 30.644 1.00 61.62 251 ARG A O 1
ATOM 2060 N N . GLU A 1 252 ? -22.444 13.860 30.235 1.00 57.22 252 GLU A N 1
ATOM 2061 C CA . GLU A 1 252 ? -22.679 13.423 31.619 1.00 57.22 252 GLU A CA 1
ATOM 2062 C C . GLU A 1 252 ? -21.535 13.847 32.552 1.00 57.22 252 GLU A C 1
ATOM 2064 O O . GLU A 1 252 ? -21.762 14.042 33.743 1.00 57.22 252 GLU A O 1
ATOM 2069 N N . THR A 1 253 ? -20.339 14.099 32.012 1.00 47.88 253 THR A N 1
ATOM 2070 C CA . THR A 1 253 ? -19.126 14.377 32.795 1.00 47.88 253 THR A CA 1
ATOM 2071 C C . THR A 1 253 ? -18.730 15.855 32.919 1.00 47.88 253 THR A C 1
ATOM 2073 O O . THR A 1 253 ? -17.692 16.144 33.506 1.00 47.88 253 THR A O 1
ATOM 2076 N N . GLU A 1 254 ? -19.542 16.809 32.442 1.00 50.28 254 GLU A N 1
ATOM 2077 C CA . GLU A 1 254 ? -19.385 18.239 32.797 1.00 50.28 254 GLU A CA 1
ATOM 2078 C C . GLU A 1 254 ? -19.770 18.530 34.264 1.00 50.28 254 GLU A C 1
ATOM 2080 O O . GLU A 1 254 ? -19.595 19.650 34.740 1.00 50.28 254 GLU A O 1
ATOM 2085 N N . LYS A 1 255 ? -20.310 17.535 34.987 1.00 51.31 255 LYS A N 1
ATOM 2086 C CA . LYS A 1 255 ? -20.833 17.689 36.352 1.00 51.31 255 LYS A CA 1
ATOM 2087 C C . LYS A 1 255 ? -19.877 17.293 37.481 1.00 51.31 255 LYS A C 1
ATOM 2089 O O . LYS A 1 255 ? -20.100 17.775 38.585 1.00 51.31 255 LYS A O 1
ATOM 2094 N N . ASP A 1 256 ? -18.835 16.501 37.218 1.00 45.94 256 ASP A N 1
ATOM 2095 C CA . ASP A 1 256 ? -17.904 16.026 38.253 1.00 45.94 256 ASP A CA 1
ATOM 2096 C C . ASP A 1 256 ? -16.465 16.501 37.981 1.00 45.94 256 ASP A C 1
ATOM 2098 O O . ASP A 1 256 ? -15.869 16.256 36.927 1.00 45.94 256 ASP A O 1
ATOM 2102 N N . GLU A 1 257 ? -15.944 17.252 38.949 1.00 48.81 257 GLU A N 1
ATOM 2103 C CA . GLU A 1 257 ? -14.702 18.018 38.917 1.00 48.81 257 GLU A CA 1
ATOM 2104 C C . GLU A 1 257 ? -13.428 17.148 38.852 1.00 48.81 257 GLU A C 1
ATOM 2106 O O . GLU A 1 257 ? -13.209 16.259 39.664 1.00 48.81 257 GLU A O 1
ATOM 2111 N N . TYR A 1 258 ? -12.555 17.489 37.896 1.00 51.34 258 TYR A N 1
ATOM 2112 C CA . TYR A 1 258 ? -11.085 17.353 37.867 1.00 51.34 258 TYR A CA 1
ATOM 2113 C C . TYR A 1 258 ? -10.366 16.013 38.113 1.00 51.34 258 TYR A C 1
ATOM 2115 O O . TYR A 1 258 ? -9.169 15.967 37.829 1.00 51.34 258 TYR A O 1
ATOM 2123 N N . GLU A 1 259 ? -11.006 14.930 38.551 1.00 48.25 259 GLU A N 1
ATOM 2124 C CA . GLU A 1 259 ? -10.234 13.771 39.037 1.00 48.25 259 GLU A CA 1
ATOM 2125 C C . GLU A 1 259 ? -9.770 12.770 37.959 1.00 48.25 259 GLU A C 1
ATOM 2127 O O . GLU A 1 259 ? -8.964 11.902 38.270 1.00 48.25 259 GLU A O 1
ATOM 2132 N N . ASP A 1 260 ? -10.156 12.922 36.678 1.00 55.22 260 ASP A N 1
ATOM 2133 C CA . ASP A 1 260 ? -9.704 11.972 35.640 1.00 55.22 260 ASP A CA 1
ATOM 2134 C C . ASP A 1 260 ? -9.663 12.512 34.190 1.00 55.22 260 ASP A C 1
ATOM 2136 O O . ASP A 1 260 ? -10.457 12.159 33.316 1.00 55.22 260 ASP A O 1
ATOM 2140 N N . MET A 1 261 ? -8.773 13.470 33.911 1.00 56.16 261 MET A N 1
ATOM 2141 C CA . MET A 1 261 ? -8.617 14.054 32.563 1.00 56.16 261 MET A CA 1
ATOM 2142 C C . MET A 1 261 ? -7.809 13.172 31.588 1.00 56.16 261 MET A C 1
ATOM 2144 O O . MET A 1 261 ? -7.988 13.300 30.374 1.00 56.16 261 MET A O 1
ATOM 2148 N N . MET A 1 262 ? -6.921 12.299 32.086 1.00 56.12 262 MET A N 1
ATOM 2149 C CA . MET A 1 262 ? -6.059 11.445 31.246 1.00 56.12 262 MET A CA 1
ATOM 2150 C C . MET A 1 262 ? -6.848 10.309 30.591 1.00 56.12 262 MET A C 1
ATOM 2152 O O . MET A 1 262 ? -6.770 10.150 29.369 1.00 56.12 262 MET A O 1
ATOM 2156 N N . ASP A 1 263 ? -7.691 9.614 31.353 1.00 65.94 263 ASP A N 1
ATOM 2157 C CA . ASP A 1 263 ? -8.482 8.483 30.855 1.00 65.94 263 ASP A CA 1
ATOM 2158 C C . ASP A 1 263 ? -9.497 8.930 29.792 1.00 65.94 263 ASP A C 1
ATOM 2160 O O . ASP A 1 263 ? -9.683 8.282 28.756 1.00 65.94 263 ASP A O 1
ATOM 2164 N N . LYS A 1 264 ? -10.061 10.133 29.964 1.00 71.06 264 LYS A N 1
ATOM 2165 C CA . LYS A 1 264 ? -10.966 10.773 28.992 1.00 71.06 264 LYS A CA 1
ATOM 2166 C C . LYS A 1 264 ? -10.270 11.096 27.674 1.00 71.06 264 LYS A C 1
ATOM 2168 O O . LYS A 1 264 ? -10.826 10.856 26.600 1.00 71.06 264 LYS A O 1
ATOM 2173 N N . TYR A 1 265 ? -9.053 11.638 27.733 1.00 78.88 265 TYR A N 1
ATOM 2174 C CA . TYR A 1 265 ? -8.289 11.959 26.529 1.00 78.88 265 TYR A CA 1
ATOM 2175 C C . TYR A 1 265 ? -7.932 10.688 25.749 1.00 78.88 265 TYR A C 1
ATOM 2177 O O . TYR A 1 265 ? -8.045 10.660 24.523 1.00 78.88 265 TYR A O 1
ATOM 2185 N N . HIS A 1 266 ? -7.545 9.615 26.438 1.00 83.31 266 HIS A N 1
ATOM 2186 C CA . HIS A 1 266 ? -7.201 8.344 25.802 1.00 83.31 266 HIS A CA 1
ATOM 2187 C C . HIS A 1 266 ? -8.420 7.668 25.167 1.00 83.31 266 HIS A C 1
ATOM 2189 O O . HIS A 1 266 ? -8.353 7.284 23.994 1.00 83.31 266 HIS A O 1
ATOM 2195 N N . LEU A 1 267 ? -9.560 7.646 25.864 1.00 79.75 267 LEU A N 1
ATOM 2196 C CA . LEU A 1 267 ? -10.830 7.181 25.306 1.00 79.75 267 LEU A CA 1
ATOM 2197 C C . LEU A 1 267 ? -11.229 7.984 24.058 1.00 79.75 267 LEU A C 1
ATOM 2199 O O . LEU A 1 267 ? -11.585 7.403 23.032 1.00 79.75 267 LEU A O 1
ATOM 2203 N N . MET A 1 268 ? -11.088 9.312 24.098 1.00 81.56 268 MET A N 1
ATOM 2204 C CA . MET A 1 268 ? -11.351 10.175 22.944 1.00 81.56 268 MET A CA 1
ATOM 2205 C C . MET A 1 268 ? -10.460 9.816 21.750 1.00 81.56 268 MET A C 1
ATOM 2207 O O . MET A 1 268 ? -10.932 9.802 20.613 1.00 81.56 268 MET A O 1
ATOM 2211 N N . ARG A 1 269 ? -9.181 9.493 21.977 1.00 88.19 269 ARG A N 1
ATOM 2212 C CA . ARG A 1 269 ? -8.276 9.072 20.897 1.00 88.19 269 ARG A CA 1
ATOM 2213 C C . ARG A 1 269 ? -8.671 7.727 20.297 1.00 88.19 269 ARG A C 1
ATOM 2215 O O . ARG A 1 269 ? -8.594 7.593 19.076 1.00 88.19 269 ARG A O 1
ATOM 2222 N N . ILE A 1 270 ? -9.095 6.764 21.118 1.00 88.06 270 ILE A N 1
ATOM 2223 C CA . ILE A 1 270 ? -9.605 5.469 20.639 1.00 88.06 270 ILE A CA 1
ATOM 2224 C C . ILE A 1 270 ? -10.839 5.705 19.766 1.00 88.06 270 ILE A C 1
ATOM 2226 O O . ILE A 1 270 ? -10.846 5.314 18.601 1.00 88.06 270 ILE A O 1
ATOM 2230 N N . ILE A 1 271 ? -11.835 6.424 20.285 1.00 85.25 271 ILE A N 1
ATOM 2231 C CA . ILE A 1 271 ? -13.097 6.686 19.585 1.00 85.25 271 ILE A CA 1
ATOM 2232 C C . ILE A 1 271 ? -12.866 7.466 18.284 1.00 85.25 271 ILE A C 1
ATOM 2234 O O . ILE A 1 271 ? -13.379 7.082 17.235 1.00 85.25 271 ILE A O 1
ATOM 2238 N N . ALA A 1 272 ? -12.031 8.508 18.301 1.00 89.06 272 ALA A N 1
ATOM 2239 C CA . ALA A 1 272 ? -11.678 9.252 17.092 1.00 89.06 272 ALA A CA 1
ATOM 2240 C C . ALA A 1 272 ? -11.016 8.358 16.030 1.00 89.06 272 ALA A C 1
ATOM 2242 O O . ALA A 1 272 ? -11.288 8.507 14.838 1.00 89.06 272 ALA A O 1
ATOM 2243 N N . SER A 1 273 ? -10.168 7.410 16.444 1.00 92.88 273 SER A N 1
ATOM 2244 C CA . SER A 1 273 ? -9.558 6.452 15.519 1.00 92.88 273 SER A CA 1
ATOM 2245 C C . SER A 1 273 ? -10.571 5.470 14.939 1.00 92.88 273 SER A C 1
ATOM 2247 O O . SER A 1 273 ? -10.473 5.125 13.762 1.00 92.88 273 SER A O 1
ATOM 2249 N N . VAL A 1 274 ? -11.535 5.028 15.748 1.00 91.00 274 VAL A N 1
ATOM 2250 C CA . VAL A 1 274 ? -12.636 4.161 15.315 1.00 91.00 274 VAL A CA 1
ATOM 2251 C C . VAL A 1 274 ? -13.500 4.878 14.274 1.00 91.00 274 VAL A C 1
ATOM 2253 O O . VAL A 1 274 ? -13.732 4.328 13.199 1.00 91.00 274 VAL A O 1
ATOM 2256 N N . PHE A 1 275 ? -13.883 6.134 14.523 1.00 88.81 275 PHE A N 1
ATOM 2257 C CA . PHE A 1 275 ? -14.636 6.943 13.557 1.00 88.81 275 PHE A CA 1
ATOM 2258 C C . PHE A 1 275 ? -13.863 7.189 12.262 1.00 88.81 275 PHE A C 1
ATOM 2260 O O . PHE A 1 275 ? -14.419 7.033 11.176 1.00 88.81 275 PHE A O 1
ATOM 2267 N N . ALA A 1 276 ? -12.574 7.527 12.356 1.00 91.94 276 ALA A N 1
ATOM 2268 C CA . ALA A 1 276 ? -11.738 7.721 11.175 1.00 91.94 276 ALA A CA 1
ATOM 2269 C C . ALA A 1 276 ? -11.625 6.439 10.334 1.00 91.94 276 ALA A C 1
ATOM 2271 O O . ALA A 1 276 ? -11.568 6.506 9.107 1.00 91.94 276 ALA A O 1
ATOM 2272 N N . TYR A 1 277 ? -11.592 5.268 10.975 1.00 95.12 277 TYR A N 1
ATOM 2273 C CA . TYR A 1 277 ? -11.602 3.988 10.273 1.00 95.12 277 TYR A CA 1
ATOM 2274 C C . TYR A 1 277 ? -12.956 3.717 9.609 1.00 95.12 277 TYR A C 1
ATOM 2276 O O . TYR A 1 277 ? -12.999 3.424 8.412 1.00 95.12 277 TYR A O 1
ATOM 2284 N N . GLN A 1 278 ? -14.053 3.918 10.337 1.00 91.50 278 GLN A N 1
ATOM 2285 C CA . GLN A 1 278 ? -15.410 3.764 9.825 1.00 91.50 278 GLN A CA 1
ATOM 2286 C C . GLN A 1 278 ? -15.685 4.634 8.592 1.00 91.50 278 GLN A C 1
ATOM 2288 O O . GLN A 1 278 ? -16.127 4.112 7.572 1.00 91.50 278 GLN A O 1
ATOM 2293 N N . GLU A 1 279 ? -15.347 5.927 8.633 1.00 89.69 279 GLU A N 1
ATOM 2294 C CA . GLU A 1 279 ? -15.541 6.842 7.498 1.00 89.69 279 GLU A CA 1
ATOM 2295 C C . GLU A 1 279 ? -14.863 6.308 6.226 1.00 89.69 279 GLU A C 1
ATOM 2297 O O . GLU A 1 279 ? -15.426 6.354 5.126 1.00 89.69 279 GLU A O 1
ATOM 2302 N N . THR A 1 280 ? -13.656 5.747 6.369 1.00 93.75 280 THR A N 1
ATOM 2303 C CA . THR A 1 280 ? -12.952 5.165 5.225 1.00 93.75 280 THR A CA 1
ATOM 2304 C C . THR A 1 280 ? -13.623 3.902 4.694 1.00 93.75 280 THR A C 1
ATOM 2306 O O . THR A 1 280 ? -13.682 3.742 3.471 1.00 93.75 280 THR A O 1
ATOM 2309 N N . ILE A 1 281 ? -14.146 3.037 5.569 1.00 93.25 281 ILE A N 1
ATOM 2310 C CA . ILE A 1 281 ? -14.874 1.817 5.189 1.00 93.25 281 ILE A CA 1
ATOM 2311 C C . ILE A 1 281 ? -16.175 2.170 4.462 1.00 93.25 281 ILE A C 1
ATOM 2313 O O . ILE A 1 281 ? -16.433 1.639 3.383 1.00 93.25 281 ILE A O 1
ATOM 2317 N N . ASP A 1 282 ? -16.957 3.109 4.988 1.00 88.06 282 ASP A N 1
ATOM 2318 C CA . ASP A 1 282 ? -18.230 3.517 4.384 1.00 88.06 282 ASP A CA 1
ATOM 2319 C C . ASP A 1 282 ? -18.019 4.160 3.005 1.00 88.06 282 ASP A C 1
ATOM 2321 O O . ASP A 1 282 ? -18.811 3.986 2.074 1.00 88.06 282 ASP A O 1
ATOM 2325 N N . TYR A 1 283 ? -16.916 4.890 2.823 1.00 88.44 283 TYR A N 1
ATOM 2326 C CA . TYR A 1 283 ? -16.555 5.399 1.504 1.00 88.44 283 TYR A CA 1
ATOM 2327 C C . TYR A 1 283 ? -16.070 4.288 0.554 1.00 88.44 283 TYR A C 1
ATOM 2329 O O . TYR A 1 283 ? -16.391 4.325 -0.637 1.00 88.44 283 TYR A O 1
ATOM 2337 N N . LEU A 1 284 ? -15.340 3.281 1.053 1.00 92.62 284 LEU A N 1
ATOM 2338 C CA . LEU A 1 284 ? -14.938 2.113 0.260 1.00 92.62 284 LEU A CA 1
ATOM 2339 C C . LEU A 1 284 ? -16.156 1.332 -0.242 1.00 92.62 284 LEU A C 1
ATOM 2341 O O . LEU A 1 284 ? -16.219 0.994 -1.423 1.00 92.62 284 LEU A O 1
ATOM 2345 N N . GLU A 1 285 ? -17.135 1.107 0.628 1.00 88.88 285 GLU A N 1
ATOM 2346 C CA . GLU A 1 285 ? -18.409 0.472 0.300 1.00 88.88 285 GLU A CA 1
ATOM 2347 C C . GLU A 1 285 ? -19.101 1.193 -0.863 1.00 88.88 285 GLU A C 1
ATOM 2349 O O . GLU A 1 285 ? -19.360 0.589 -1.907 1.00 88.88 285 GLU A O 1
ATOM 2354 N N . LYS A 1 286 ? -19.290 2.516 -0.758 1.00 86.44 286 LYS A N 1
ATOM 2355 C CA . LYS A 1 286 ? -19.881 3.333 -1.836 1.00 86.44 286 LYS A CA 1
ATOM 2356 C C . LYS A 1 286 ? -19.131 3.181 -3.162 1.00 86.44 286 LYS A C 1
ATOM 2358 O O . LYS A 1 286 ? -19.759 3.093 -4.222 1.00 86.44 286 LYS A O 1
ATOM 2363 N N . LEU A 1 287 ? -17.795 3.149 -3.127 1.00 88.06 287 LEU A N 1
ATOM 2364 C CA . LEU A 1 287 ? -16.976 2.954 -4.325 1.00 88.06 287 LEU A CA 1
ATOM 2365 C C . LEU A 1 287 ? -17.157 1.558 -4.930 1.00 88.06 287 LEU A C 1
ATOM 2367 O O . LEU A 1 287 ? -17.300 1.453 -6.150 1.00 88.06 287 LEU A O 1
ATOM 2371 N N . ILE A 1 288 ? -17.178 0.508 -4.107 1.00 87.00 288 ILE A N 1
ATOM 2372 C CA . ILE A 1 288 ? -17.351 -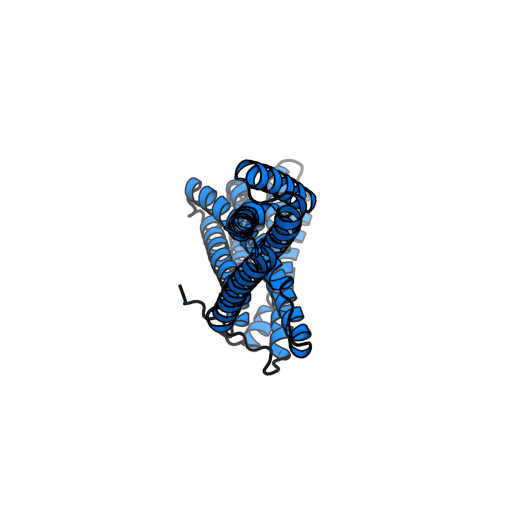0.877 -4.560 1.00 87.00 288 ILE A CA 1
ATOM 2373 C C . ILE A 1 288 ? -18.748 -1.079 -5.151 1.00 87.00 288 ILE A C 1
ATOM 2375 O O . ILE A 1 288 ? -18.853 -1.576 -6.272 1.00 87.00 288 ILE A O 1
ATOM 2379 N N . HIS A 1 289 ? -19.811 -0.617 -4.488 1.00 83.25 289 HIS A N 1
ATOM 2380 C CA . HIS A 1 289 ? -21.167 -0.693 -5.041 1.00 83.25 289 HIS A CA 1
ATOM 2381 C C . HIS A 1 289 ? -21.283 0.062 -6.368 1.00 83.25 289 HIS A C 1
ATOM 2383 O O . HIS A 1 289 ? -21.797 -0.476 -7.346 1.00 83.25 289 HIS A O 1
ATOM 2389 N N . SER A 1 290 ? -20.744 1.283 -6.448 1.00 79.69 290 SER A N 1
ATOM 2390 C CA . SER A 1 290 ? -20.720 2.068 -7.691 1.00 79.69 290 SER A CA 1
ATOM 2391 C C . SER A 1 290 ? -19.938 1.374 -8.814 1.00 79.69 290 SER A C 1
ATOM 2393 O O . SER A 1 290 ? -20.313 1.456 -9.989 1.00 79.69 290 SER A O 1
ATOM 2395 N N . PHE A 1 291 ? -18.857 0.670 -8.467 1.00 79.44 291 PHE A N 1
ATOM 2396 C CA . PHE A 1 291 ? -18.066 -0.118 -9.407 1.00 79.44 291 PHE A CA 1
ATOM 2397 C C . PHE A 1 291 ? -18.849 -1.332 -9.934 1.00 79.44 291 PHE A C 1
ATOM 2399 O O . PHE A 1 291 ? -18.911 -1.528 -11.151 1.00 79.44 291 PHE A O 1
ATOM 2406 N N . LYS A 1 292 ? -19.496 -2.088 -9.038 1.00 74.81 292 LYS A N 1
ATOM 2407 C CA . LYS A 1 292 ? -20.286 -3.290 -9.352 1.00 74.81 292 LYS A CA 1
ATOM 2408 C C . LYS A 1 292 ? -21.561 -2.961 -10.132 1.00 74.81 292 LYS A C 1
ATOM 2410 O O . LYS A 1 292 ? -21.806 -3.529 -11.187 1.00 74.81 292 LYS A O 1
ATOM 2415 N N . LEU A 1 293 ? -22.331 -1.949 -9.734 1.00 70.38 293 LEU A N 1
ATOM 2416 C CA . LEU A 1 293 ? -23.552 -1.544 -10.456 1.00 70.38 293 LEU A CA 1
ATOM 2417 C C . LEU A 1 293 ? -23.299 -1.152 -11.924 1.00 70.38 293 LEU A C 1
ATOM 2419 O O . LEU A 1 293 ? -24.212 -1.158 -12.745 1.00 70.38 293 LEU A O 1
ATOM 2423 N N . ARG A 1 294 ? -22.055 -0.816 -12.280 1.00 65.38 294 ARG A N 1
ATOM 2424 C CA . ARG A 1 294 ? -21.652 -0.422 -13.634 1.00 65.38 294 ARG A CA 1
ATOM 2425 C C . ARG A 1 294 ? -20.938 -1.537 -14.401 1.00 65.38 294 ARG A C 1
ATOM 2427 O O . ARG A 1 294 ? -20.122 -1.209 -15.263 1.00 65.38 294 ARG A O 1
ATOM 2434 N N . HIS A 1 295 ? -21.209 -2.815 -14.106 1.00 59.03 295 HIS A N 1
ATOM 2435 C CA . HIS A 1 295 ? -20.639 -3.990 -14.789 1.00 59.03 295 HIS A CA 1
ATOM 2436 C C . HIS A 1 295 ? -20.817 -3.953 -16.325 1.00 59.03 295 HIS A C 1
ATOM 2438 O O . HIS A 1 295 ? -21.727 -4.537 -16.905 1.00 59.03 295 HIS A O 1
ATOM 2444 N N . THR A 1 296 ? -19.883 -3.305 -17.016 1.00 56.28 296 THR A N 1
ATOM 2445 C CA . THR A 1 296 ? -19.530 -3.583 -18.411 1.00 56.28 296 THR A CA 1
ATOM 2446 C C . THR A 1 296 ? -18.537 -4.747 -18.446 1.00 56.28 296 THR A C 1
ATOM 2448 O O . THR A 1 296 ? -17.760 -4.905 -17.507 1.00 56.28 296 THR A O 1
ATOM 2451 N N . LYS A 1 297 ? -18.503 -5.539 -19.532 1.00 53.59 297 LYS A N 1
ATOM 2452 C CA . LYS A 1 297 ? -17.549 -6.662 -19.722 1.00 53.59 297 LYS A CA 1
ATOM 2453 C C . LYS A 1 297 ? -16.073 -6.298 -19.425 1.00 53.59 297 LYS A C 1
ATOM 2455 O O . LYS A 1 297 ? -15.292 -7.171 -19.087 1.00 53.59 297 LYS A O 1
ATOM 2460 N N . GLU A 1 298 ? -15.710 -5.015 -19.492 1.00 54.81 298 GLU A N 1
ATOM 2461 C CA . GLU A 1 298 ? -14.380 -4.453 -19.183 1.00 54.81 298 GLU A CA 1
ATOM 2462 C C . GLU A 1 298 ? -14.083 -4.226 -17.674 1.00 54.81 298 GLU A C 1
ATOM 2464 O O . GLU A 1 298 ? -12.993 -3.766 -17.330 1.00 54.81 298 GLU A O 1
ATOM 2469 N N . ASN A 1 299 ? -15.023 -4.513 -16.762 1.00 57.00 299 ASN A N 1
ATOM 2470 C CA . ASN A 1 299 ? -14.843 -4.384 -15.302 1.00 57.00 299 ASN A CA 1
ATOM 2471 C C . ASN A 1 299 ? -14.657 -5.742 -14.601 1.00 57.00 299 ASN A C 1
ATOM 2473 O O . ASN A 1 299 ? -14.763 -5.804 -13.379 1.00 57.00 299 ASN A O 1
ATOM 2477 N N . GLN A 1 300 ? -14.427 -6.826 -15.347 1.00 59.81 300 GLN A N 1
ATOM 2478 C CA . GLN A 1 300 ? -14.148 -8.132 -14.748 1.00 59.81 300 GLN A CA 1
ATOM 2479 C C . GLN A 1 300 ? -12.823 -8.080 -13.973 1.00 59.81 300 GLN A C 1
ATOM 2481 O O . GLN A 1 300 ? -11.839 -7.480 -14.424 1.00 59.81 300 GLN A O 1
ATOM 2486 N N . ILE A 1 301 ? -12.837 -8.655 -12.773 1.00 59.25 301 ILE A N 1
ATOM 2487 C CA . ILE A 1 301 ? -11.692 -8.736 -11.871 1.00 59.25 301 ILE A CA 1
ATOM 2488 C C . ILE A 1 301 ? -11.224 -10.187 -11.899 1.00 59.25 301 ILE A C 1
ATOM 2490 O O . ILE A 1 301 ? -11.908 -11.069 -11.396 1.00 59.25 301 ILE A O 1
ATOM 2494 N N . ASP A 1 302 ? -10.078 -10.428 -12.530 1.00 59.84 302 ASP A N 1
ATOM 2495 C CA . ASP A 1 302 ? -9.474 -11.757 -12.640 1.00 59.84 302 ASP A CA 1
ATOM 2496 C C . ASP A 1 302 ? -8.341 -11.863 -11.610 1.00 59.84 302 ASP A C 1
ATOM 2498 O O . ASP A 1 302 ? -7.163 -11.656 -11.910 1.00 59.84 302 ASP A O 1
ATOM 2502 N N . ILE A 1 303 ? -8.724 -12.020 -10.339 1.00 66.50 303 ILE A N 1
ATOM 2503 C CA . ILE A 1 303 ? -7.799 -12.094 -9.203 1.00 66.50 303 ILE A CA 1
ATOM 2504 C C . ILE A 1 303 ? -8.142 -13.334 -8.384 1.00 66.50 303 ILE A C 1
ATOM 2506 O O . ILE A 1 303 ? -9.212 -13.413 -7.780 1.00 66.50 30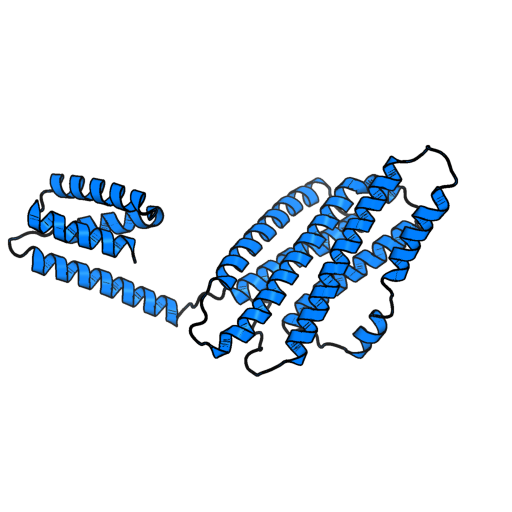3 ILE A O 1
ATOM 2510 N N . ASN A 1 304 ? -7.208 -14.283 -8.311 1.00 58.19 304 ASN A N 1
ATOM 2511 C CA . ASN A 1 304 ? -7.347 -15.467 -7.476 1.00 58.19 304 ASN A CA 1
ATOM 2512 C C . ASN A 1 304 ? -6.474 -15.329 -6.216 1.00 58.19 304 ASN A C 1
ATOM 2514 O O . ASN A 1 304 ? -5.263 -15.154 -6.297 1.00 58.19 304 ASN A O 1
ATOM 2518 N N . VAL A 1 305 ? -7.094 -15.380 -5.033 1.00 52.12 305 VAL A N 1
ATOM 2519 C CA . VAL A 1 305 ? -6.403 -15.193 -3.731 1.00 52.12 305 VAL A CA 1
ATOM 2520 C C . VAL A 1 305 ? -5.488 -16.378 -3.369 1.00 52.12 305 VAL A C 1
ATOM 2522 O O . VAL A 1 305 ? -4.668 -16.247 -2.475 1.00 52.12 305 VAL A O 1
ATOM 2525 N N . ASN A 1 306 ? -5.581 -17.508 -4.083 1.00 44.19 306 ASN A N 1
ATOM 2526 C CA . ASN A 1 306 ? -4.900 -18.760 -3.723 1.00 44.19 306 ASN A CA 1
ATOM 2527 C C . ASN A 1 306 ? -3.655 -19.085 -4.575 1.00 44.19 306 ASN A C 1
ATOM 2529 O O . ASN A 1 306 ? -3.177 -20.214 -4.513 1.00 44.19 306 ASN A O 1
ATOM 2533 N N . GLU A 1 307 ? -3.152 -18.159 -5.393 1.00 38.09 307 GLU A N 1
ATOM 2534 C CA . GLU A 1 307 ? -1.881 -18.361 -6.106 1.00 38.09 307 GLU A CA 1
ATOM 2535 C C . GLU A 1 307 ? -0.738 -17.731 -5.296 1.00 38.09 307 GLU A C 1
ATOM 2537 O O . GLU A 1 307 ? -0.485 -16.528 -5.406 1.00 38.09 307 GLU A O 1
ATOM 2542 N N . GLU A 1 308 ? -0.116 -18.557 -4.445 1.00 34.19 308 GLU A N 1
ATOM 2543 C CA . GLU A 1 308 ? 1.288 -18.408 -4.019 1.00 34.19 308 GLU A CA 1
ATOM 2544 C C . GLU A 1 308 ? 2.240 -18.877 -5.128 1.00 34.19 308 GLU A C 1
ATOM 2546 O O . GLU A 1 308 ? 1.948 -19.922 -5.760 1.00 34.19 308 GLU A O 1
#

Radius of gyration: 29.13 Å; Cα contacts (8 Å, |Δi|>4): 212; chains: 1; bounding box: 75×37×80 Å

Mean predicted aligned error: 12.44 Å

pLDDT: mean 80.37, std 14.78, range [34.19, 98.06]

Sequence (308 aa):
AQGNVIGAIIAIIFGLYIGNDFILIGVASIICVALLMQFRLENTIGLAVVTLIIVMDSPGNDFLEIALIRFGTIMLGLLAAFIVNLFFLPPKYEVSLFQLIYNTNSEIVRWIKLNLRHAADFPLLKKDMEWMQKQLNQTRNLYGLYREERTFLKKNAISKGRKIAVYRQMLLCSQKGFELLKIQHRYENDYLQLPPDKQELIRQHIDYLTDKHEQLLLTYIDKVSIDLEYVESHLAQDPQDLMQLFLREMRETEKDEYEDMMDKYHLMRIIASVFAYQETIDYLEKLIHSFKLRHTKENQIDINVNEE

Organism: Listeria monocytogenes (NCBI:txid1639)